Protein AF-A0A3D2B7I8-F1 (afdb_monomer)

Solvent-accessible surface area (backbone atoms only — not comparable to full-atom values): 13326 Å² total; per-residue (Å²): 114,44,81,48,70,36,55,50,79,56,34,32,38,89,91,38,89,89,50,47,59,29,61,66,54,50,46,52,54,38,51,61,65,54,66,62,64,78,46,92,79,66,83,54,85,52,75,80,64,82,41,69,47,77,41,46,46,45,52,65,52,50,51,54,48,62,67,30,84,93,48,54,81,71,75,60,88,77,48,33,33,36,27,40,40,64,40,60,57,34,28,39,39,32,32,34,33,62,90,81,41,78,77,48,72,53,77,43,83,68,13,52,55,56,26,54,54,46,34,42,52,47,40,38,72,78,66,62,40,86,61,49,86,76,52,55,69,70,57,54,51,52,30,59,55,66,29,37,49,69,63,90,54,93,44,73,71,34,55,73,63,42,44,81,40,47,68,51,44,46,52,19,33,49,55,44,42,55,52,58,47,56,77,49,61,84,72,61,100,54,41,58,35,42,38,43,86,86,38,75,47,82,62,43,82,53,82,93,62,77,75,67,47,82,35,92,53,107,56,86,39,64,84,86,83,86,133

Nearest PDB structures (foldseek):
  6cz1-assembly2_B  TM=4.811E-01  e=5.613E-05  Homo sapiens
  2ap1-assembly1_A  TM=3.965E-01  e=5.827E-02  Salmonella enterica subsp. enterica serovar Typhimurium
  7p9y-assembly1_AAA  TM=3.491E-01  e=2.581E-01  Saccharomyces cerevisiae S288C
  6da0-assembly1_A  TM=2.132E-01  e=4.837E-02  Naegleria fowleri
  8xih-assembly1_A  TM=2.397E-01  e=8.993E-02  Mucilaginibacter paludis DSM 18603

Structure (mmCIF, N/CA/C/O backbone):
data_AF-A0A3D2B7I8-F1
#
_entry.id   AF-A0A3D2B7I8-F1
#
loop_
_atom_site.group_PDB
_atom_site.id
_atom_site.type_symbol
_atom_site.label_atom_id
_atom_site.label_alt_id
_atom_site.label_comp_id
_atom_site.label_asym_id
_atom_site.label_entity_id
_atom_site.label_seq_id
_atom_site.pdbx_PDB_ins_code
_atom_site.Cartn_x
_atom_site.Cartn_y
_atom_site.Cartn_z
_atom_site.occupancy
_atom_site.B_iso_or_equiv
_atom_site.auth_seq_id
_atom_site.auth_comp_id
_atom_site.auth_asym_id
_atom_site.auth_atom_id
_atom_site.pdbx_PDB_model_num
ATOM 1 N N . MET A 1 1 ? -6.367 -19.890 16.694 1.00 72.75 1 MET A N 1
ATOM 2 C CA . MET A 1 1 ? -6.864 -18.518 16.914 1.00 72.75 1 MET A CA 1
ATOM 3 C C . MET A 1 1 ? -6.337 -17.668 15.776 1.00 72.75 1 MET A C 1
ATOM 5 O O . MET A 1 1 ? -5.162 -17.808 15.462 1.00 72.75 1 MET A O 1
ATOM 9 N N . VAL A 1 2 ? -7.187 -16.865 15.142 1.00 82.69 2 VAL A N 1
ATOM 10 C CA . VAL A 1 2 ? -6.820 -15.970 14.036 1.00 82.69 2 VAL A CA 1
ATOM 11 C C . VAL A 1 2 ? -7.181 -14.539 14.427 1.00 82.69 2 VAL A C 1
ATOM 13 O O . VAL A 1 2 ? -8.293 -14.288 14.889 1.00 82.69 2 VAL A O 1
ATOM 16 N N . GLY A 1 3 ? -6.239 -13.614 14.255 1.00 82.31 3 GLY A N 1
ATOM 17 C CA . GLY A 1 3 ? -6.515 -12.181 14.250 1.00 82.31 3 GLY A CA 1
ATOM 18 C C . GLY A 1 3 ? -6.711 -11.718 12.811 1.00 82.31 3 GLY A C 1
ATOM 19 O O . GLY A 1 3 ? -5.919 -12.085 11.946 1.00 82.31 3 GLY A O 1
ATOM 20 N N . CYS A 1 4 ? -7.757 -10.947 12.542 1.00 82.38 4 CYS A N 1
ATOM 21 C CA . CYS A 1 4 ? -7.952 -10.297 11.250 1.00 82.38 4 CYS A CA 1
ATOM 22 C C . CYS A 1 4 ? -8.380 -8.846 11.440 1.00 82.38 4 CYS A C 1
ATOM 24 O O . CYS A 1 4 ? -8.723 -8.430 12.547 1.00 82.38 4 CYS A O 1
ATOM 26 N N . THR A 1 5 ? -8.398 -8.093 10.350 1.00 81.69 5 THR A N 1
ATOM 27 C CA . THR A 1 5 ? -8.772 -6.684 10.363 1.00 81.69 5 THR A CA 1
ATOM 28 C C . THR A 1 5 ? -10.063 -6.424 9.581 1.00 81.69 5 THR A C 1
ATOM 30 O O . THR A 1 5 ? -10.529 -7.271 8.803 1.00 81.69 5 THR A O 1
ATOM 33 N N . LEU A 1 6 ? -10.683 -5.280 9.857 1.00 83.81 6 LEU A N 1
ATOM 34 C CA . LEU A 1 6 ? -11.734 -4.663 9.051 1.00 83.81 6 LEU A CA 1
ATOM 35 C C . LEU A 1 6 ? -11.379 -3.194 8.818 1.00 83.81 6 LEU A C 1
ATOM 37 O O . LEU A 1 6 ? -10.915 -2.567 9.776 1.00 83.81 6 LEU A O 1
ATOM 41 N N . PRO A 1 7 ? -11.696 -2.628 7.640 1.00 80.44 7 PRO A N 1
ATOM 42 C CA . PRO A 1 7 ? -11.550 -1.198 7.398 1.00 80.44 7 PRO A CA 1
ATOM 43 C C . PRO A 1 7 ? -12.171 -0.381 8.520 1.00 80.44 7 PRO A C 1
ATOM 45 O O . PRO A 1 7 ? -13.227 -0.752 9.046 1.00 80.44 7 PRO A O 1
ATOM 48 N N . VAL A 1 8 ? -11.518 0.716 8.902 1.00 80.00 8 VAL A N 1
ATOM 49 C CA . VAL A 1 8 ? -11.920 1.520 10.068 1.00 80.00 8 VAL A CA 1
ATOM 50 C C . VAL A 1 8 ? -13.374 1.986 9.929 1.00 80.00 8 VAL A C 1
ATOM 52 O O . VAL A 1 8 ? -14.150 1.847 10.874 1.00 80.00 8 VAL A O 1
ATOM 55 N N . GLU A 1 9 ? -13.786 2.380 8.720 1.00 81.25 9 GLU A N 1
ATOM 56 C CA . GLU A 1 9 ? -15.168 2.759 8.377 1.00 81.25 9 GLU A CA 1
ATOM 57 C C . GLU A 1 9 ? -16.188 1.610 8.484 1.00 81.25 9 GLU A C 1
ATOM 59 O O . GLU A 1 9 ? -17.390 1.836 8.619 1.00 81.25 9 GLU A O 1
ATOM 64 N N . GLN A 1 10 ? -15.737 0.356 8.411 1.00 86.25 10 GLN A N 1
ATOM 65 C CA . GLN A 1 10 ? -16.586 -0.824 8.601 1.00 86.25 10 GLN A CA 1
ATOM 66 C C . GLN A 1 10 ? -16.576 -1.319 10.046 1.00 86.25 10 GLN A C 1
ATOM 68 O O . GLN A 1 10 ? -17.517 -2.001 10.460 1.00 86.25 10 GLN A O 1
ATOM 73 N N . PHE A 1 11 ? -15.510 -1.025 10.793 1.00 88.19 11 PHE A N 1
ATOM 74 C CA . PHE A 1 11 ? -15.371 -1.397 12.194 1.00 88.19 11 PHE A CA 1
ATOM 75 C C . PHE A 1 11 ? -16.128 -0.431 13.110 1.00 88.19 11 PHE A C 1
ATOM 77 O O . PHE A 1 11 ? -16.790 -0.883 14.046 1.00 88.19 11 PHE A O 1
ATOM 84 N N . TYR A 1 12 ? -16.071 0.874 12.834 1.00 84.69 12 TYR A N 1
ATOM 85 C CA . TYR A 1 12 ? -16.769 1.905 13.599 1.00 84.69 12 TYR A CA 1
ATOM 86 C C . TYR A 1 12 ? -18.002 2.425 12.852 1.00 84.69 12 TYR A C 1
ATOM 88 O O . TYR A 1 12 ? -17.975 2.610 11.641 1.00 84.69 12 TYR A O 1
ATOM 96 N N . ASN A 1 13 ? -19.099 2.680 13.570 1.00 80.31 13 ASN A N 1
ATOM 97 C CA . ASN A 1 13 ? -20.272 3.335 12.991 1.00 80.31 13 ASN A CA 1
ATOM 98 C C . ASN A 1 13 ? -20.055 4.852 13.005 1.00 80.31 13 ASN A C 1
ATOM 100 O O . ASN A 1 13 ? -20.139 5.489 14.057 1.00 80.31 13 ASN A O 1
ATOM 104 N N . SER A 1 14 ? -19.811 5.453 11.841 1.00 66.38 14 SER A N 1
ATOM 105 C CA . SER A 1 14 ? -19.744 6.910 11.722 1.00 66.38 14 SER A CA 1
ATOM 106 C C . SER A 1 14 ? -21.083 7.541 12.140 1.00 66.38 14 SER A C 1
ATOM 108 O O . SER A 1 14 ? -22.108 7.307 11.497 1.00 66.38 14 SER A O 1
ATOM 110 N N . GLY A 1 15 ? -21.082 8.355 13.199 1.00 64.75 15 GLY A N 1
ATOM 111 C CA . GLY A 1 15 ? -22.228 9.191 13.581 1.00 64.75 15 GLY A CA 1
ATOM 112 C C . GLY A 1 15 ? -23.218 8.605 14.596 1.00 64.75 15 GLY A C 1
ATOM 113 O O . GLY A 1 15 ? -24.165 9.305 14.950 1.00 64.75 15 GLY A O 1
ATOM 114 N N . ASP A 1 16 ? -23.005 7.391 15.116 1.00 66.44 16 ASP A N 1
ATOM 115 C CA . ASP A 1 16 ? -23.792 6.853 16.239 1.00 66.44 16 ASP A CA 1
ATOM 116 C C . ASP A 1 16 ? -22.925 6.702 17.496 1.00 66.44 16 ASP A C 1
ATOM 118 O O . ASP A 1 16 ? -22.314 5.665 17.750 1.00 66.44 16 ASP A O 1
ATOM 122 N N . ALA A 1 17 ? -22.903 7.753 18.319 1.00 67.75 17 ALA A N 1
ATOM 123 C CA . ALA A 1 17 ? -22.164 7.764 19.582 1.00 67.75 17 ALA A CA 1
ATOM 124 C C . ALA A 1 17 ? -22.671 6.723 20.602 1.00 67.75 17 ALA A C 1
ATOM 126 O O . ALA A 1 17 ? -21.962 6.413 21.557 1.00 67.75 17 ALA A O 1
ATOM 127 N N . SER A 1 18 ? -23.884 6.182 20.427 1.00 71.75 18 SER A N 1
ATOM 128 C CA . SER A 1 18 ? -24.441 5.151 21.310 1.00 71.75 18 SER A CA 1
ATOM 129 C C . SER A 1 18 ? -23.989 3.737 20.934 1.00 71.75 18 SER A C 1
ATOM 131 O O . SER A 1 18 ? -23.977 2.847 21.786 1.00 71.75 18 SER A O 1
ATOM 133 N N . GLN A 1 19 ? -23.575 3.537 19.679 1.00 70.31 19 GLN A N 1
ATOM 134 C CA . GLN A 1 19 ? -23.029 2.283 19.165 1.00 70.31 19 GLN A CA 1
ATOM 135 C C . GLN A 1 19 ? -21.811 2.560 18.279 1.00 70.31 19 GLN A C 1
ATOM 137 O O . GLN A 1 19 ? -21.859 2.318 17.073 1.00 70.31 19 GLN A O 1
ATOM 142 N N . PRO A 1 20 ? -20.693 3.030 18.859 1.00 80.69 20 PRO A N 1
ATOM 143 C CA . PRO A 1 20 ? -19.529 3.436 18.079 1.00 80.69 20 PRO A CA 1
ATOM 144 C C . PRO A 1 20 ? -18.893 2.267 17.317 1.00 80.69 20 PRO A C 1
ATOM 146 O O . PRO A 1 20 ? -18.228 2.495 16.317 1.00 80.69 20 PRO A O 1
ATOM 149 N N . VAL A 1 21 ? -19.114 1.018 17.748 1.00 87.12 21 VAL A N 1
ATOM 150 C CA . VAL A 1 21 ? -18.550 -0.194 17.137 1.00 87.12 21 VAL A CA 1
ATOM 151 C C . VAL A 1 21 ? -19.622 -0.978 16.380 1.00 87.12 21 VAL A C 1
ATOM 153 O O . VAL A 1 21 ? -20.667 -1.331 16.930 1.00 87.12 21 VAL A O 1
ATOM 156 N N . ASN A 1 22 ? -19.331 -1.336 15.131 1.00 89.50 22 ASN A N 1
ATOM 157 C CA . ASN A 1 22 ? -20.215 -2.105 14.265 1.00 89.50 22 ASN A CA 1
ATOM 158 C C . ASN A 1 22 ? -20.118 -3.615 14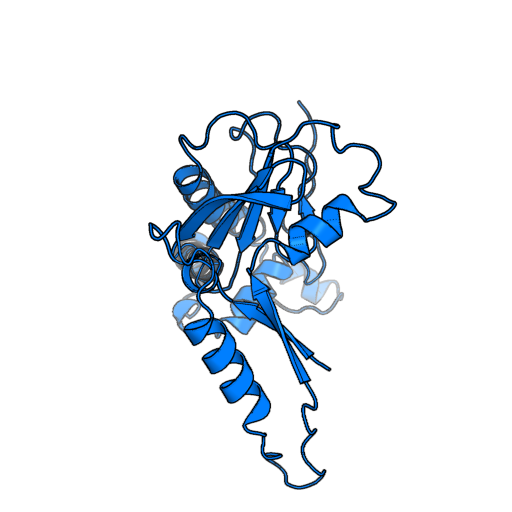.546 1.00 89.50 22 ASN A C 1
ATOM 160 O O . ASN A 1 22 ? -19.503 -4.392 13.809 1.00 89.50 22 ASN A O 1
ATOM 164 N N . LEU A 1 23 ? -20.765 -4.052 15.629 1.00 91.56 23 LEU A N 1
ATOM 165 C CA . LEU A 1 23 ? -20.770 -5.459 16.046 1.00 91.56 23 LEU A CA 1
ATOM 166 C C . LEU A 1 23 ? -21.326 -6.403 14.967 1.00 91.56 23 LEU A C 1
ATOM 168 O O . LEU A 1 23 ? -20.857 -7.534 14.848 1.00 91.56 23 LEU A O 1
ATOM 172 N N . THR A 1 24 ? -22.271 -5.937 14.148 1.00 91.88 24 THR A N 1
ATOM 173 C CA . THR A 1 24 ? -22.850 -6.717 13.046 1.00 91.88 24 THR A CA 1
ATOM 174 C C . THR A 1 24 ? -21.809 -7.035 11.974 1.00 91.88 24 THR A C 1
ATOM 176 O O . THR A 1 24 ? -21.674 -8.192 11.574 1.00 91.88 24 THR A O 1
ATOM 179 N N . ARG A 1 25 ? -21.032 -6.039 11.524 1.00 91.00 25 ARG A N 1
ATOM 180 C CA . ARG A 1 25 ? -19.950 -6.243 10.542 1.00 91.00 25 ARG A CA 1
ATOM 181 C C . ARG A 1 25 ? -18.836 -7.117 11.102 1.00 91.00 25 ARG A C 1
ATOM 183 O O . ARG A 1 25 ? -18.368 -8.023 10.413 1.00 91.00 25 ARG A O 1
ATOM 190 N N . ILE A 1 26 ? -18.467 -6.897 12.363 1.00 92.88 26 ILE A N 1
ATOM 191 C CA . ILE A 1 26 ? -17.478 -7.720 13.067 1.00 92.88 26 ILE A CA 1
ATOM 192 C C . ILE A 1 26 ? -17.930 -9.180 13.109 1.00 92.88 26 ILE A C 1
ATOM 194 O O . ILE A 1 26 ? -17.146 -10.071 12.780 1.00 92.88 26 ILE A O 1
ATOM 198 N N . GLN A 1 27 ? -19.186 -9.442 13.474 1.00 93.69 27 GLN A N 1
ATOM 199 C CA . GLN A 1 27 ? -19.702 -10.805 13.534 1.00 93.69 27 GLN A CA 1
ATOM 200 C C . GLN A 1 27 ? -19.758 -11.447 12.145 1.00 93.69 27 GLN A C 1
ATOM 202 O O . GLN A 1 27 ? -19.281 -12.565 11.985 1.00 93.69 27 GLN A O 1
ATOM 207 N N . ALA A 1 28 ? -20.212 -10.719 11.121 1.00 93.31 28 ALA A N 1
ATOM 208 C CA . ALA A 1 28 ? -20.223 -11.220 9.747 1.00 93.31 28 ALA A CA 1
ATOM 209 C C . ALA A 1 28 ? -18.818 -11.616 9.249 1.00 93.31 28 ALA A C 1
ATOM 211 O O . ALA A 1 28 ? -18.659 -12.648 8.595 1.00 93.31 28 ALA A O 1
ATOM 212 N N . LYS A 1 29 ? -17.778 -10.839 9.589 1.00 92.19 29 LYS A N 1
ATOM 213 C CA . LYS A 1 29 ? -16.380 -11.172 9.267 1.00 92.19 29 LYS A CA 1
ATOM 214 C C . LYS A 1 29 ? -15.912 -12.435 9.996 1.00 92.19 29 LYS A C 1
ATOM 216 O O . LYS A 1 29 ? -15.261 -13.282 9.383 1.00 92.19 29 LYS A O 1
ATOM 221 N N . LYS A 1 30 ? -16.258 -12.583 11.281 1.00 92.25 30 LYS A N 1
ATOM 222 C CA . LYS A 1 30 ? -15.958 -13.795 12.061 1.00 92.25 30 LYS A CA 1
ATOM 223 C C . LYS A 1 30 ? -16.623 -15.020 11.446 1.00 92.25 30 LYS A C 1
ATOM 225 O O . LYS A 1 30 ? -15.942 -16.012 11.210 1.00 92.25 30 LYS A O 1
ATOM 230 N N . ASP A 1 31 ? -17.915 -14.933 11.154 1.00 92.12 31 ASP A N 1
ATOM 231 C CA . ASP A 1 31 ? -18.697 -16.040 10.601 1.00 92.12 31 ASP A CA 1
ATOM 232 C C . ASP A 1 31 ? -18.170 -16.458 9.226 1.00 92.12 31 ASP A C 1
ATOM 234 O O . ASP A 1 31 ? -18.044 -17.649 8.950 1.00 92.12 31 ASP A O 1
ATOM 238 N N . ASN A 1 32 ? -17.778 -15.492 8.389 1.00 89.38 32 ASN A N 1
ATOM 239 C CA . ASN A 1 32 ? -17.162 -15.770 7.095 1.00 89.38 32 ASN A CA 1
ATOM 240 C C . ASN A 1 32 ? -15.865 -16.585 7.227 1.00 89.38 32 ASN A C 1
ATOM 242 O O . ASN A 1 32 ? -15.695 -17.575 6.521 1.00 89.38 32 ASN A O 1
ATOM 246 N N . LEU A 1 33 ? -14.975 -16.206 8.149 1.00 86.94 33 LEU A N 1
ATOM 247 C CA . LEU A 1 33 ? -13.710 -16.914 8.369 1.00 86.94 33 LEU A CA 1
ATOM 248 C C . LEU A 1 33 ? -13.906 -18.271 9.060 1.00 86.94 33 LEU A C 1
ATOM 250 O O . LEU A 1 33 ? -13.206 -19.231 8.752 1.00 86.94 33 LEU A O 1
ATOM 254 N N . MET A 1 34 ? -14.864 -18.374 9.980 1.00 88.69 34 MET A N 1
ATOM 255 C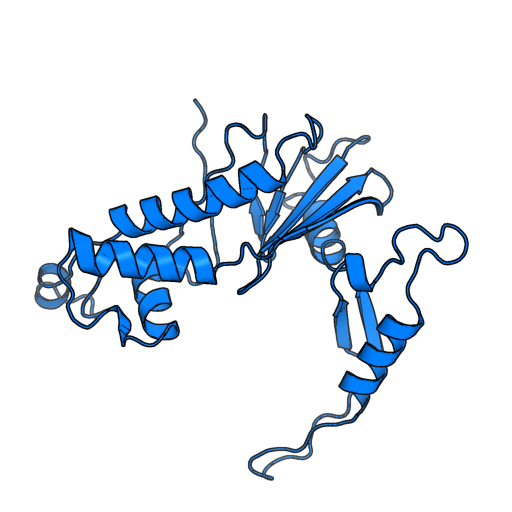 CA . MET A 1 34 ? -15.187 -19.630 10.665 1.00 88.69 34 MET A CA 1
ATOM 256 C C . MET A 1 34 ? -16.018 -20.594 9.804 1.00 88.69 34 MET A C 1
ATOM 258 O O . MET A 1 34 ? -16.165 -21.753 10.182 1.00 88.69 34 MET A O 1
ATOM 262 N N . GLY A 1 35 ? -16.519 -20.158 8.642 1.00 84.31 35 GLY A N 1
ATOM 263 C CA . GLY A 1 35 ? -17.326 -20.960 7.713 1.00 84.31 35 GLY A CA 1
ATOM 264 C C . GLY A 1 35 ? -16.615 -22.177 7.103 1.00 84.31 35 GLY A C 1
ATOM 265 O O . GLY A 1 35 ? -17.252 -22.974 6.417 1.00 84.31 35 GLY A O 1
ATOM 266 N N . GLY A 1 36 ? -15.320 -22.347 7.384 1.00 74.75 36 GLY A N 1
ATOM 267 C CA . GLY A 1 36 ? -14.505 -23.465 6.924 1.00 74.75 36 GLY A CA 1
ATOM 268 C C . GLY A 1 36 ? -13.961 -23.258 5.513 1.00 74.75 36 GLY A C 1
ATOM 269 O O . GLY A 1 36 ? -14.406 -22.401 4.754 1.00 74.75 36 GLY A O 1
ATOM 270 N N . CYS A 1 37 ? -12.958 -24.052 5.155 1.00 78.62 37 CYS A N 1
ATOM 271 C CA . CYS A 1 37 ? -12.403 -24.081 3.809 1.00 78.62 37 CYS A CA 1
ATOM 272 C C . CYS A 1 37 ? -12.302 -25.524 3.318 1.00 78.62 37 CYS A C 1
ATOM 274 O O . CYS A 1 37 ? -12.307 -26.468 4.104 1.00 78.62 37 CYS A O 1
ATOM 276 N N . THR A 1 38 ? -12.227 -25.706 2.005 1.00 78.50 38 THR A N 1
ATOM 277 C CA . THR A 1 38 ? -11.982 -27.012 1.389 1.00 78.50 38 THR A CA 1
ATOM 278 C C . THR A 1 38 ? -10.607 -27.010 0.749 1.00 78.50 38 THR A C 1
ATOM 280 O O . THR A 1 38 ? -10.245 -26.059 0.056 1.00 78.50 38 THR A O 1
ATOM 283 N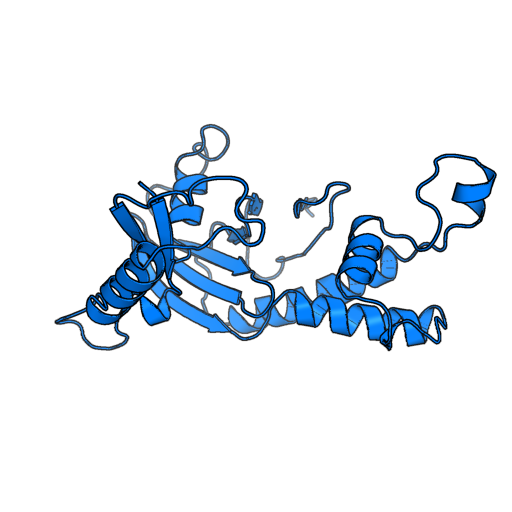 N . ASN A 1 39 ? -9.843 -28.082 0.942 1.00 78.50 39 ASN A N 1
ATOM 284 C CA . ASN A 1 39 ? -8.566 -28.231 0.262 1.00 78.50 39 ASN A CA 1
ATOM 285 C C . ASN A 1 39 ? -8.801 -28.526 -1.226 1.00 78.50 39 ASN A C 1
ATOM 287 O O . ASN A 1 39 ? -9.380 -29.558 -1.563 1.00 78.50 39 ASN A O 1
ATOM 291 N N . ALA A 1 40 ? -8.323 -27.641 -2.105 1.00 76.69 40 ALA A N 1
ATOM 292 C CA . ALA A 1 40 ? -8.507 -27.749 -3.554 1.00 76.69 40 ALA A CA 1
ATOM 293 C C . ALA A 1 40 ? -7.983 -29.071 -4.144 1.00 76.69 40 ALA A C 1
ATOM 295 O O . ALA A 1 40 ? -8.523 -29.557 -5.133 1.00 76.69 40 ALA A O 1
ATOM 296 N N . TYR A 1 41 ? -6.962 -29.669 -3.523 1.00 79.00 41 TYR A N 1
ATOM 297 C CA . TYR A 1 41 ? -6.339 -30.910 -3.991 1.00 79.00 41 TYR A CA 1
ATOM 298 C C . TYR A 1 41 ? -6.683 -32.127 -3.123 1.00 79.00 41 TYR A C 1
ATOM 300 O O . TYR A 1 41 ? -6.166 -33.213 -3.370 1.00 79.00 41 TYR A O 1
ATOM 308 N N . GLY A 1 42 ? -7.520 -31.961 -2.089 1.00 74.75 42 GLY A N 1
ATOM 309 C CA . GLY A 1 42 ? -8.005 -33.047 -1.223 1.00 74.75 42 GLY A CA 1
ATOM 310 C C . GLY A 1 42 ? -6.933 -33.814 -0.433 1.00 74.75 42 GLY A C 1
ATOM 311 O O . GLY A 1 42 ? -7.264 -34.765 0.265 1.00 74.75 42 GLY A O 1
ATOM 312 N N . ALA A 1 43 ? -5.660 -33.423 -0.533 1.00 78.12 43 ALA A N 1
ATOM 313 C CA . ALA A 1 43 ? -4.536 -34.173 0.028 1.00 78.12 43 ALA A CA 1
ATOM 314 C C . ALA A 1 43 ? -4.412 -34.050 1.557 1.00 78.12 43 ALA A C 1
ATOM 316 O O . ALA A 1 43 ? -3.780 -34.892 2.189 1.00 78.12 43 ALA A O 1
ATOM 317 N N . TYR A 1 44 ? -5.011 -33.013 2.147 1.00 78.00 44 TYR A N 1
ATOM 318 C CA . TYR A 1 44 ? -4.960 -32.743 3.583 1.00 78.00 44 TYR A CA 1
ATOM 319 C C . TYR A 1 44 ? -6.310 -32.245 4.081 1.00 78.00 44 TYR A C 1
ATOM 321 O O . TYR A 1 44 ? -6.990 -31.502 3.363 1.00 78.00 44 TYR A O 1
ATOM 329 N N . GLU A 1 45 ? -6.656 -32.609 5.318 1.00 82.62 45 GLU A N 1
ATOM 330 C CA . GLU A 1 45 ? -7.801 -32.018 6.005 1.00 82.62 45 GLU A CA 1
ATOM 331 C C . GLU A 1 45 ? -7.640 -30.492 6.081 1.00 82.62 45 GLU A C 1
ATOM 333 O O . GLU A 1 45 ? -6.540 -29.995 6.352 1.00 82.62 45 GLU A O 1
ATOM 338 N N . PRO A 1 46 ? -8.709 -29.731 5.801 1.00 81.38 46 PRO A N 1
ATOM 339 C CA . PRO A 1 46 ? -8.644 -28.284 5.862 1.00 81.38 46 PRO A CA 1
ATOM 340 C C . PRO A 1 46 ? -8.428 -27.808 7.305 1.00 81.38 46 PRO A C 1
ATOM 342 O O . PRO A 1 46 ? -8.986 -28.387 8.241 1.00 81.38 46 PRO A O 1
ATOM 345 N N . PRO A 1 47 ? -7.642 -26.738 7.511 1.00 81.69 47 PRO A N 1
ATOM 346 C CA . PRO A 1 47 ? -7.451 -26.173 8.837 1.00 81.69 47 PRO A CA 1
ATOM 347 C C . PRO A 1 47 ? -8.782 -25.675 9.411 1.00 81.69 47 PRO A C 1
ATOM 349 O O . PRO A 1 47 ? -9.560 -25.002 8.735 1.00 81.69 47 PRO A O 1
ATOM 352 N N . VAL A 1 48 ? -9.014 -25.964 10.692 1.00 84.00 48 VAL A N 1
ATOM 353 C CA . VAL A 1 48 ? -10.196 -25.496 11.422 1.00 84.00 48 VAL A CA 1
ATOM 354 C C . VAL A 1 48 ? -9.840 -24.243 12.218 1.00 84.00 48 VAL A C 1
ATOM 356 O O . VAL A 1 48 ? -8.999 -24.268 13.122 1.00 84.00 48 VAL A O 1
ATOM 359 N N . ILE A 1 49 ? -10.490 -23.125 11.897 1.00 85.44 49 ILE A N 1
ATOM 360 C CA . ILE A 1 49 ? -10.329 -21.871 12.635 1.00 85.44 49 ILE A CA 1
ATOM 361 C C . ILE A 1 49 ? -11.180 -21.936 13.908 1.00 85.44 49 ILE A C 1
ATOM 363 O O . ILE A 1 49 ? -12.395 -21.796 13.871 1.00 85.44 49 ILE A O 1
ATOM 367 N N . MET A 1 50 ? -10.518 -22.133 15.051 1.00 87.31 50 MET A N 1
ATOM 368 C CA . MET A 1 50 ? -11.179 -22.278 16.360 1.00 87.31 50 MET A CA 1
ATOM 369 C C . MET A 1 50 ? -11.765 -20.976 16.924 1.00 87.31 50 MET A C 1
ATOM 371 O O . MET A 1 50 ? -12.691 -21.009 17.727 1.00 87.31 50 MET A O 1
ATOM 375 N N . SER A 1 51 ? -11.171 -19.832 16.583 1.00 88.94 51 SER A N 1
ATOM 376 C CA . SER A 1 51 ? -11.599 -18.520 17.073 1.00 88.94 51 SER A CA 1
ATOM 377 C C . SER A 1 51 ? -11.042 -17.400 16.203 1.00 88.94 51 SER A C 1
ATOM 379 O O . SER A 1 51 ? -9.917 -17.509 15.699 1.00 88.94 51 SER A O 1
ATOM 381 N N . VAL A 1 52 ? -11.827 -16.328 16.067 1.00 88.50 52 VAL A N 1
ATOM 382 C CA . VAL A 1 52 ? -11.486 -15.125 15.300 1.00 88.50 52 VAL A CA 1
ATOM 383 C C . VAL A 1 52 ? -11.650 -13.883 16.172 1.00 88.50 52 VAL A C 1
ATOM 385 O O . VAL A 1 52 ? -12.730 -13.636 16.719 1.00 88.50 52 VAL A O 1
ATOM 388 N N . THR A 1 53 ? -10.595 -13.076 16.248 1.00 90.31 53 THR A N 1
ATOM 389 C CA . THR A 1 53 ? -10.636 -11.713 16.789 1.00 90.31 53 THR A CA 1
ATOM 390 C C . THR A 1 53 ? -10.500 -10.732 15.634 1.00 90.31 53 THR A C 1
ATOM 392 O O . THR A 1 53 ? -9.619 -10.890 14.792 1.00 90.31 53 THR A O 1
ATOM 395 N N . VAL A 1 54 ? -11.384 -9.737 15.586 1.00 87.56 54 VAL A N 1
ATOM 396 C CA . VAL A 1 54 ? -11.374 -8.699 14.553 1.00 87.56 54 VAL A CA 1
ATOM 397 C C . VAL A 1 54 ? -10.890 -7.408 15.191 1.00 87.56 54 VAL A C 1
ATOM 399 O O . VAL A 1 54 ? -11.426 -7.010 16.225 1.00 87.56 54 VAL A O 1
ATOM 402 N N . TYR A 1 55 ? -9.905 -6.777 14.572 1.00 84.38 55 TYR A N 1
ATOM 403 C CA . TYR A 1 55 ? -9.379 -5.466 14.936 1.00 84.38 55 TYR A CA 1
ATOM 404 C C . TYR A 1 55 ? -9.779 -4.454 13.854 1.00 84.38 55 TYR A C 1
ATOM 406 O O . TYR A 1 55 ? -9.975 -4.858 12.705 1.00 84.38 55 TYR A O 1
ATOM 414 N N . PRO A 1 56 ? -9.917 -3.160 14.164 1.00 81.31 56 PRO A N 1
ATOM 415 C CA . PRO A 1 56 ? -9.949 -2.167 13.103 1.00 81.31 56 PRO A CA 1
ATOM 416 C C . PRO A 1 56 ? -8.585 -2.150 12.407 1.00 81.31 56 PRO A C 1
ATOM 418 O O . PRO A 1 56 ? -7.551 -2.402 13.033 1.00 81.31 56 PRO A O 1
ATOM 421 N N . GLU A 1 57 ? -8.580 -1.865 11.112 1.00 74.12 57 GLU A N 1
ATOM 422 C CA . GLU A 1 57 ? -7.365 -1.508 10.377 1.00 74.12 57 GLU A CA 1
ATOM 423 C C . GLU A 1 57 ? -6.704 -0.283 11.032 1.00 74.12 57 GLU A C 1
ATOM 425 O O . GLU A 1 57 ? -7.275 0.353 11.920 1.00 74.12 57 GLU A O 1
ATOM 430 N N . ALA A 1 58 ? -5.451 -0.006 10.680 1.00 70.12 58 ALA A N 1
ATOM 431 C CA . ALA A 1 58 ? -4.589 0.992 11.322 1.00 70.12 58 ALA A CA 1
ATOM 432 C C . ALA A 1 58 ? -4.158 0.733 12.790 1.00 70.12 58 ALA A C 1
ATOM 434 O O . ALA A 1 58 ? -2.972 0.900 13.087 1.00 70.12 58 ALA A O 1
ATOM 435 N N . LEU A 1 59 ? -5.031 0.286 13.709 1.00 74.56 59 LEU A N 1
ATOM 436 C CA . LEU A 1 59 ? -4.649 0.098 15.128 1.00 74.56 59 LEU A CA 1
ATOM 437 C C . LEU A 1 59 ? -3.498 -0.909 15.326 1.00 74.56 59 LEU A C 1
ATOM 439 O O . LEU A 1 59 ? -2.547 -0.574 16.034 1.00 74.56 59 LEU A O 1
ATOM 443 N N . PRO A 1 60 ? -3.507 -2.121 14.726 1.00 72.88 60 PRO A N 1
ATOM 444 C CA . PRO A 1 60 ? -2.395 -3.059 14.885 1.00 72.88 60 PRO A CA 1
ATOM 445 C C . PRO A 1 60 ? -1.059 -2.492 14.393 1.00 72.88 60 PRO A C 1
ATOM 447 O O . PRO A 1 60 ? -0.025 -2.747 15.008 1.00 72.88 60 PRO A O 1
ATOM 450 N N . ALA A 1 61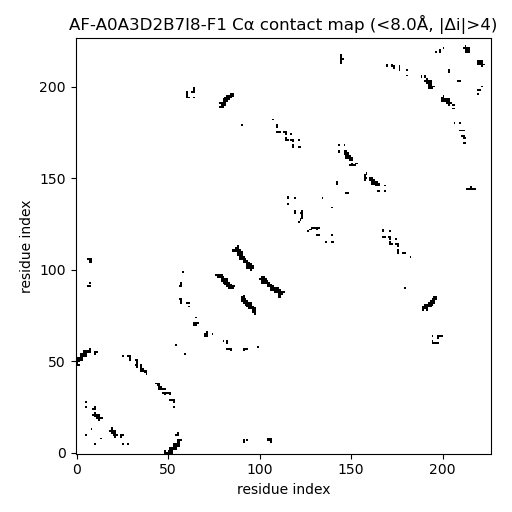 ? -1.083 -1.707 13.312 1.00 69.06 61 ALA A N 1
ATOM 451 C CA . ALA A 1 61 ? 0.102 -1.063 12.755 1.00 69.06 61 ALA A CA 1
ATOM 452 C C . ALA A 1 61 ? 0.632 0.034 13.693 1.00 69.06 61 ALA A C 1
ATOM 454 O O . ALA A 1 61 ? 1.831 0.081 13.967 1.00 69.06 61 ALA A O 1
ATOM 455 N N . TYR A 1 62 ? -0.262 0.847 14.261 1.00 72.75 62 TYR A N 1
ATOM 456 C CA . TYR A 1 62 ? 0.082 1.819 15.296 1.00 72.75 62 TYR A CA 1
ATOM 457 C C . TYR A 1 62 ? 0.713 1.154 16.526 1.00 72.75 62 TYR A C 1
ATOM 459 O O . TYR A 1 62 ? 1.819 1.531 16.904 1.00 72.75 62 TYR A O 1
ATOM 467 N N . TYR A 1 63 ? 0.090 0.117 17.101 1.00 71.31 63 TYR A N 1
ATOM 468 C CA . TYR A 1 63 ? 0.651 -0.589 18.261 1.00 71.31 63 TYR A CA 1
ATOM 469 C C . TYR A 1 63 ? 2.005 -1.219 17.954 1.00 71.31 63 TYR A C 1
ATOM 471 O O . TYR A 1 63 ? 2.924 -1.131 18.767 1.00 71.31 63 TYR A O 1
ATOM 479 N N . TYR A 1 64 ? 2.148 -1.847 16.786 1.00 67.62 64 TYR A N 1
ATOM 480 C CA . TYR A 1 64 ? 3.421 -2.409 16.349 1.00 67.62 64 TYR A CA 1
ATOM 481 C C . TYR A 1 64 ? 4.529 -1.347 16.341 1.00 67.62 64 TYR A C 1
ATOM 483 O O . TYR A 1 64 ? 5.635 -1.595 16.818 1.00 67.62 64 TYR A O 1
ATOM 491 N N . CYS A 1 65 ? 4.227 -0.143 15.862 1.00 63.16 65 CYS A N 1
ATOM 492 C CA . CYS A 1 65 ? 5.167 0.970 15.831 1.00 63.16 65 CYS A CA 1
ATOM 493 C C . CYS A 1 65 ? 5.420 1.604 17.206 1.00 63.16 65 CYS A C 1
ATOM 495 O O . CYS A 1 65 ? 6.575 1.854 17.544 1.00 63.16 65 CYS A O 1
ATOM 497 N N . ALA A 1 66 ? 4.377 1.814 18.009 1.00 64.75 66 ALA A N 1
ATOM 498 C CA . ALA A 1 66 ? 4.471 2.421 19.335 1.00 64.75 66 ALA A CA 1
ATOM 499 C C . ALA A 1 66 ? 5.238 1.542 20.340 1.00 64.75 66 ALA A C 1
ATOM 501 O O . ALA A 1 66 ? 5.897 2.058 21.236 1.00 64.75 66 ALA A O 1
ATOM 502 N N . THR A 1 67 ? 5.180 0.214 20.190 1.00 63.25 67 THR A N 1
ATOM 503 C CA . THR A 1 67 ? 5.748 -0.744 21.160 1.00 63.25 67 THR A CA 1
ATOM 504 C C . THR A 1 67 ? 7.091 -1.364 20.756 1.00 63.25 67 THR A C 1
ATOM 506 O O . THR A 1 67 ? 7.713 -2.042 21.576 1.00 63.25 67 THR A O 1
ATOM 509 N N . ARG A 1 68 ? 7.576 -1.165 19.521 1.00 59.84 68 ARG A N 1
ATOM 510 C CA . ARG A 1 68 ? 8.858 -1.740 19.063 1.00 59.84 68 ARG A CA 1
ATOM 511 C C . ARG A 1 68 ? 10.033 -1.130 19.815 1.00 59.84 68 ARG A C 1
ATOM 513 O O . ARG A 1 68 ? 10.190 0.076 19.779 1.00 59.84 68 ARG A O 1
ATOM 520 N N . GLU A 1 69 ? 10.937 -1.935 20.374 1.00 54.72 69 GLU A N 1
ATOM 521 C CA . GLU A 1 69 ? 12.114 -1.446 21.125 1.00 54.72 69 GLU A CA 1
ATOM 522 C C . GLU A 1 69 ? 13.010 -0.460 20.337 1.00 54.72 69 GLU A C 1
ATOM 524 O O . GLU A 1 69 ? 13.565 0.461 20.930 1.00 54.72 69 GLU A O 1
ATOM 529 N N . GLU A 1 70 ? 13.092 -0.584 19.005 1.00 51.16 70 GLU A N 1
ATOM 530 C CA . GLU A 1 70 ? 13.799 0.362 18.113 1.00 51.16 70 GLU A CA 1
ATOM 531 C C . GLU A 1 70 ? 12.993 1.643 17.782 1.00 51.16 70 GLU A C 1
ATOM 533 O O . GLU A 1 70 ? 13.570 2.639 17.345 1.00 51.16 70 GLU A O 1
ATOM 538 N N . GLY A 1 71 ? 11.667 1.627 17.971 1.00 46.28 71 GLY A N 1
ATOM 539 C CA . GLY A 1 71 ? 10.738 2.753 17.759 1.00 46.28 71 GLY A CA 1
ATOM 540 C C . GLY A 1 71 ? 10.244 3.421 19.054 1.00 46.28 71 GLY A C 1
ATOM 541 O O . GLY A 1 71 ? 9.759 4.549 19.026 1.00 46.28 71 GLY A O 1
ATOM 542 N N . ASN A 1 72 ? 10.439 2.766 20.200 1.00 45.47 72 ASN A N 1
ATOM 543 C CA . ASN A 1 72 ? 9.939 3.154 21.523 1.00 45.47 72 ASN A CA 1
ATOM 544 C C . ASN A 1 72 ? 10.681 4.363 22.130 1.00 45.47 72 ASN A C 1
ATOM 546 O O . ASN A 1 72 ? 10.399 4.776 23.248 1.00 45.47 72 ASN A O 1
ATOM 550 N N . GLN A 1 73 ? 11.666 4.934 21.430 1.00 49.25 73 GLN A N 1
ATOM 551 C CA . GLN A 1 73 ? 12.494 6.019 21.967 1.00 49.25 73 GLN A CA 1
ATOM 552 C C . GLN A 1 73 ? 12.032 7.431 21.577 1.00 49.25 73 GLN A C 1
ATOM 554 O O . GLN A 1 73 ? 12.714 8.395 21.921 1.00 49.25 73 GLN A O 1
ATOM 559 N N . SER A 1 74 ? 10.914 7.607 20.860 1.00 57.25 74 SER A N 1
ATOM 560 C CA . SER A 1 74 ? 10.556 8.944 20.343 1.00 57.25 74 SER A CA 1
ATOM 561 C C . SER A 1 74 ? 9.063 9.274 20.300 1.00 57.25 74 SER A C 1
ATOM 563 O O . SER A 1 74 ? 8.707 10.297 19.721 1.00 57.25 74 SER A O 1
ATOM 565 N N . TYR A 1 75 ? 8.183 8.463 20.896 1.00 58.38 75 TYR A N 1
ATOM 566 C CA . TYR A 1 75 ? 6.780 8.861 21.048 1.00 58.38 75 TYR A CA 1
ATOM 567 C C . TYR A 1 75 ? 6.653 9.905 22.167 1.00 58.38 75 TYR A C 1
ATOM 569 O O . TYR A 1 75 ? 6.992 9.597 23.311 1.00 58.38 75 TYR A O 1
ATOM 577 N N . PRO A 1 76 ? 6.192 11.136 21.877 1.00 65.31 76 PRO A N 1
ATOM 578 C CA . PRO A 1 76 ? 5.908 12.111 22.923 1.00 65.31 76 PRO A CA 1
ATOM 579 C C . PRO A 1 76 ? 4.782 11.607 23.837 1.00 65.31 76 PRO A C 1
ATOM 581 O O . PRO A 1 76 ? 3.896 10.882 23.377 1.00 65.31 76 PRO A O 1
ATOM 584 N N . GLU A 1 77 ? 4.774 12.035 25.105 1.00 70.12 77 GLU A N 1
ATOM 585 C CA . GLU A 1 77 ? 3.680 11.716 26.042 1.00 70.12 77 GLU A CA 1
ATOM 586 C C . GLU A 1 77 ? 2.310 12.117 25.466 1.00 70.12 77 GLU A C 1
ATOM 588 O O . GLU A 1 77 ? 1.354 11.344 25.516 1.00 70.12 77 GLU A O 1
ATOM 593 N N . GLU A 1 78 ? 2.238 13.286 24.828 1.00 74.69 78 GLU A N 1
ATOM 594 C CA . GLU A 1 78 ? 1.066 13.751 24.089 1.00 74.69 78 GLU A CA 1
ATOM 595 C C . GLU A 1 78 ? 1.340 13.758 22.587 1.00 74.69 78 GLU A C 1
ATOM 597 O O . GLU A 1 78 ? 2.201 14.493 22.100 1.00 74.69 78 GLU A O 1
ATOM 602 N N . HIS A 1 79 ? 0.595 12.954 21.832 1.00 71.50 79 HIS A N 1
ATOM 603 C CA . HIS A 1 79 ? 0.751 12.879 20.388 1.00 71.50 79 HIS A CA 1
ATOM 604 C C . HIS A 1 79 ? -0.560 12.553 19.674 1.00 71.50 79 HIS A C 1
ATOM 606 O O . HIS A 1 79 ? -1.547 12.104 20.261 1.00 71.50 79 HIS A O 1
ATOM 612 N N . LYS A 1 80 ? -0.529 12.788 18.363 1.00 74.62 80 LYS A N 1
ATOM 613 C CA . LYS A 1 80 ? -1.474 12.254 17.392 1.00 74.62 80 LYS A CA 1
ATOM 614 C C . LYS A 1 80 ? -0.672 11.628 16.255 1.00 74.62 80 LYS A C 1
ATOM 616 O O . LYS A 1 80 ? 0.287 12.225 15.763 1.00 74.62 80 LYS A O 1
ATOM 621 N N . THR A 1 81 ? -1.067 10.430 15.862 1.00 74.31 81 THR A N 1
ATOM 622 C CA . THR A 1 81 ? -0.407 9.635 14.831 1.00 74.31 81 THR A CA 1
ATOM 623 C C . THR A 1 81 ? -1.368 9.425 13.685 1.00 74.31 81 THR A C 1
ATOM 625 O O . THR A 1 81 ? -2.469 8.923 13.900 1.00 74.31 81 THR A O 1
ATOM 628 N N . LEU A 1 82 ? -0.947 9.775 12.472 1.00 75.62 82 LEU A N 1
ATOM 629 C CA . LEU A 1 82 ? -1.645 9.346 11.270 1.00 75.62 82 LEU A CA 1
ATOM 630 C C . LEU A 1 82 ? -1.123 7.969 10.886 1.00 75.62 82 LEU A C 1
ATOM 632 O O . LEU A 1 82 ? 0.065 7.771 10.660 1.00 75.62 82 LEU A O 1
ATOM 636 N N . VAL A 1 83 ? -2.020 7.016 10.759 1.00 74.50 83 VAL A N 1
ATOM 637 C CA . VAL A 1 83 ? -1.724 5.725 10.160 1.00 74.50 83 VAL A CA 1
ATOM 638 C C . VAL A 1 83 ? -2.268 5.733 8.746 1.00 74.50 83 VAL A C 1
ATOM 640 O O . VAL A 1 83 ? -3.387 6.198 8.533 1.00 74.50 83 VAL A O 1
ATOM 643 N N . VAL A 1 84 ? -1.470 5.234 7.803 1.00 75.75 84 VAL A N 1
ATOM 644 C CA . VAL A 1 84 ? -1.830 5.135 6.387 1.00 75.75 84 VAL A CA 1
ATOM 645 C C . VAL A 1 84 ? -1.641 3.685 5.958 1.00 75.75 84 VAL A C 1
ATOM 647 O O . VAL A 1 84 ? -0.542 3.265 5.596 1.00 75.75 84 VAL A O 1
ATOM 650 N N . ASP A 1 85 ? -2.708 2.898 6.022 1.00 74.25 85 ASP A N 1
ATOM 651 C CA . ASP A 1 85 ? -2.692 1.528 5.523 1.00 74.25 85 ASP A CA 1
ATOM 652 C C . ASP A 1 85 ? -2.909 1.538 4.007 1.00 74.25 85 ASP A C 1
ATOM 654 O O . ASP A 1 85 ? -4.015 1.738 3.508 1.00 74.25 85 ASP A O 1
ATOM 658 N N . LEU A 1 86 ? -1.810 1.405 3.264 1.00 73.38 86 LEU A N 1
ATOM 659 C CA . LEU A 1 86 ? -1.816 1.424 1.808 1.00 73.38 86 LEU A CA 1
ATOM 660 C C . LEU A 1 86 ? -1.970 0.002 1.261 1.00 73.38 86 LEU A C 1
ATOM 662 O O . LEU A 1 86 ? -1.022 -0.788 1.248 1.00 73.38 86 LEU A O 1
ATOM 666 N N . GLY A 1 87 ? -3.166 -0.298 0.770 1.00 71.81 87 GLY A N 1
ATOM 667 C CA . GLY A 1 87 ? -3.501 -1.540 0.094 1.00 71.81 87 GLY A CA 1
ATOM 668 C C . GLY A 1 87 ? -3.319 -1.483 -1.425 1.00 71.81 87 GLY A C 1
ATOM 669 O O . GLY A 1 87 ? -2.882 -0.498 -2.025 1.00 71.81 87 GLY A O 1
ATOM 670 N N . GLU A 1 88 ? -3.699 -2.581 -2.082 1.00 78.62 88 GLU A N 1
ATOM 671 C CA . GLU A 1 88 ? -3.682 -2.658 -3.547 1.00 78.62 88 GLU A CA 1
ATOM 672 C C . GLU A 1 88 ? -4.632 -1.631 -4.176 1.00 78.62 88 GLU A C 1
ATOM 674 O O . GLU A 1 88 ? -4.278 -0.958 -5.145 1.00 78.62 88 GLU A O 1
ATOM 679 N N . PHE A 1 89 ? -5.830 -1.499 -3.605 1.00 82.19 89 PHE A N 1
ATOM 680 C CA . PHE A 1 89 ? -6.919 -0.694 -4.161 1.00 82.19 89 PHE A CA 1
ATOM 681 C C . PHE A 1 89 ? -7.284 0.517 -3.308 1.00 82.19 89 PHE A C 1
ATOM 683 O O . PHE A 1 89 ? -7.738 1.515 -3.859 1.00 82.19 89 PHE A O 1
ATOM 690 N N . THR A 1 90 ? -7.050 0.453 -1.999 1.00 80.50 90 THR A N 1
ATOM 691 C CA . THR A 1 90 ? -7.429 1.500 -1.049 1.00 80.50 90 THR A CA 1
ATOM 692 C C . THR A 1 90 ? -6.226 2.038 -0.292 1.00 80.50 90 THR A C 1
ATOM 694 O O . THR A 1 90 ? -5.199 1.369 -0.175 1.00 80.50 90 THR A O 1
ATOM 697 N N . ALA A 1 91 ? -6.375 3.254 0.215 1.00 78.25 91 ALA A N 1
ATOM 698 C CA . ALA A 1 91 ? -5.559 3.822 1.270 1.00 78.25 91 ALA A CA 1
ATOM 699 C C . ALA A 1 91 ? -6.491 4.161 2.438 1.00 78.25 91 ALA A C 1
ATOM 701 O O . ALA A 1 91 ? -7.411 4.973 2.295 1.00 78.25 91 ALA A O 1
ATOM 702 N N . ASP A 1 92 ? -6.276 3.503 3.570 1.00 76.69 92 ASP A N 1
ATOM 703 C CA . ASP A 1 92 ? -7.073 3.657 4.778 1.00 76.69 92 ASP A CA 1
ATOM 704 C C . ASP A 1 92 ? -6.310 4.523 5.785 1.00 76.69 92 ASP A C 1
ATOM 706 O O . ASP A 1 92 ? -5.173 4.238 6.165 1.00 76.69 92 ASP A O 1
ATOM 710 N N . TYR A 1 93 ? -6.940 5.608 6.217 1.00 78.94 93 TYR A N 1
ATOM 711 C CA . TYR A 1 93 ? -6.358 6.619 7.086 1.00 78.94 93 TYR A CA 1
ATOM 712 C C . TYR A 1 93 ? -7.018 6.574 8.453 1.00 78.94 93 TYR A C 1
ATOM 714 O O . TYR A 1 93 ? -8.244 6.541 8.558 1.00 78.94 93 TYR A O 1
ATOM 722 N N . ALA A 1 94 ? -6.215 6.669 9.507 1.00 78.00 94 ALA A N 1
ATOM 723 C CA . ALA A 1 94 ? -6.712 6.872 10.863 1.00 78.00 94 ALA A CA 1
ATOM 724 C C . ALA A 1 94 ? -5.799 7.819 11.637 1.00 78.00 94 ALA A C 1
ATOM 726 O O . ALA A 1 94 ? -4.581 7.682 11.587 1.00 78.00 94 ALA A O 1
ATOM 727 N N . ILE A 1 95 ? -6.379 8.755 12.382 1.00 79.19 95 ILE A N 1
ATOM 728 C CA . ILE A 1 95 ? -5.662 9.573 13.358 1.00 79.19 95 ILE A CA 1
ATOM 729 C C . ILE A 1 95 ? -5.915 8.981 14.737 1.00 79.19 95 ILE A C 1
ATOM 731 O O . ILE A 1 95 ? -7.058 8.929 15.183 1.00 79.19 95 ILE A O 1
ATOM 735 N N . ILE A 1 96 ? -4.851 8.564 15.414 1.00 77.81 96 ILE A N 1
ATOM 736 C CA . ILE A 1 96 ? -4.896 7.978 16.755 1.00 77.81 96 ILE A CA 1
ATOM 737 C C . ILE A 1 96 ? -4.208 8.939 17.722 1.00 77.81 96 ILE A C 1
ATOM 739 O O . ILE A 1 96 ? -3.078 9.351 17.465 1.00 77.81 96 ILE A O 1
ATOM 743 N N . SER A 1 97 ? -4.871 9.335 18.806 1.00 78.06 97 SER A N 1
ATOM 744 C CA . SER A 1 97 ? -4.255 10.128 19.876 1.00 78.06 97 SER A CA 1
ATOM 745 C C . SER A 1 97 ? -3.671 9.256 20.986 1.00 78.06 97 SER A C 1
ATOM 747 O O . SER A 1 97 ? -3.937 8.055 21.060 1.00 78.06 97 SER A O 1
ATOM 749 N N . THR A 1 98 ? -2.908 9.883 21.888 1.00 74.50 98 THR A N 1
ATOM 750 C CA . THR A 1 98 ? -2.468 9.274 23.151 1.00 74.50 98 THR A CA 1
ATOM 751 C C . THR A 1 98 ? -3.614 8.512 23.826 1.00 74.50 98 THR A C 1
ATOM 753 O O . THR A 1 98 ? -4.716 9.042 23.961 1.00 74.50 98 THR A O 1
ATOM 756 N N . GLY A 1 99 ? -3.345 7.282 24.277 1.00 72.50 99 GLY A N 1
ATOM 757 C CA . GLY A 1 99 ? -4.351 6.422 24.913 1.00 72.50 99 GLY A CA 1
ATOM 758 C C . GLY A 1 99 ? -5.151 5.545 23.945 1.00 72.50 99 GLY A C 1
ATOM 759 O O . GLY A 1 99 ? -6.151 4.966 24.356 1.00 72.50 99 GLY A O 1
ATOM 760 N N . ASP A 1 100 ? -4.697 5.418 22.694 1.00 74.94 100 ASP A N 1
ATOM 761 C CA . ASP A 1 100 ? -5.243 4.507 21.677 1.00 74.94 100 ASP A CA 1
ATOM 762 C C . ASP A 1 100 ? -6.647 4.905 21.177 1.00 74.94 100 ASP A C 1
ATOM 764 O O . ASP A 1 100 ? -7.431 4.076 20.708 1.00 74.94 100 ASP A O 1
ATOM 768 N N . GLU A 1 101 ? -6.967 6.200 21.260 1.00 79.81 101 GLU A N 1
ATOM 769 C CA . GLU A 1 101 ? -8.251 6.758 20.832 1.00 79.81 101 GLU A CA 1
ATOM 770 C C . GLU A 1 101 ? -8.214 7.169 19.356 1.00 79.81 101 GLU A C 1
ATOM 772 O O . GLU A 1 101 ? -7.353 7.939 18.932 1.00 79.81 101 GLU A O 1
ATOM 777 N N . ILE A 1 102 ? -9.177 6.693 18.562 1.00 79.44 102 ILE A N 1
ATOM 778 C CA . ILE A 1 102 ? -9.330 7.107 17.162 1.00 79.44 102 ILE A CA 1
ATOM 779 C C . ILE A 1 102 ? -10.070 8.443 17.113 1.00 79.44 102 ILE A C 1
ATOM 781 O O . ILE A 1 102 ? -11.227 8.546 17.517 1.00 79.44 102 ILE A O 1
ATOM 785 N N . VAL A 1 103 ? -9.389 9.458 16.591 1.00 80.75 103 VAL A N 1
ATOM 786 C CA . VAL A 1 103 ? -9.858 10.845 16.488 1.00 80.75 103 VAL A CA 1
ATOM 787 C C . VAL A 1 103 ? -10.562 11.106 15.159 1.00 80.75 103 VAL A C 1
ATOM 789 O O . VAL A 1 103 ? -11.548 11.837 15.118 1.00 80.75 103 VAL A O 1
ATOM 792 N N . ASP A 1 104 ? -10.036 10.541 14.076 1.00 79.38 104 ASP A N 1
ATOM 793 C CA . ASP A 1 104 ? -10.550 10.702 12.715 1.00 79.38 104 ASP A CA 1
ATOM 794 C C . ASP A 1 104 ? -10.155 9.490 11.868 1.00 79.38 104 ASP A C 1
ATOM 796 O O . ASP A 1 104 ? -9.157 8.829 12.165 1.00 79.38 104 ASP A O 1
ATOM 800 N N . PHE A 1 105 ? -10.914 9.196 10.816 1.00 81.88 105 PHE A N 1
ATOM 801 C CA . PHE A 1 105 ? -10.588 8.146 9.856 1.00 81.88 105 PHE A CA 1
ATOM 802 C C . PHE A 1 105 ? -11.227 8.418 8.494 1.00 81.88 105 PHE A C 1
ATOM 804 O O . PHE A 1 105 ? -12.262 9.074 8.406 1.00 81.88 105 PHE A O 1
ATOM 811 N N . SER A 1 106 ? -10.609 7.914 7.431 1.00 80.44 106 SER A N 1
ATOM 812 C CA . SER A 1 106 ? -11.184 7.940 6.084 1.00 80.44 106 SER A CA 1
ATOM 813 C C . SER A 1 106 ? -10.580 6.854 5.204 1.00 80.44 106 SER A C 1
ATOM 815 O O . SER A 1 106 ? -9.420 6.493 5.382 1.00 80.44 106 SER A O 1
ATOM 817 N N . THR A 1 107 ? -11.335 6.373 4.225 1.00 82.94 107 THR A N 1
ATOM 818 C CA . THR A 1 107 ? -10.851 5.443 3.199 1.00 82.94 107 THR A CA 1
ATOM 819 C C . THR A 1 107 ? -10.910 6.102 1.823 1.00 82.94 107 THR A C 1
ATOM 821 O O . THR A 1 107 ? -11.920 6.693 1.446 1.00 82.94 107 THR A O 1
ATOM 824 N N . HIS A 1 108 ? -9.829 5.990 1.051 1.00 85.25 108 HIS A N 1
ATOM 825 C CA . HIS A 1 108 ? -9.727 6.532 -0.306 1.00 85.25 108 HIS A CA 1
ATOM 826 C C . HIS A 1 108 ? -9.363 5.420 -1.295 1.00 85.25 108 HIS A C 1
ATOM 828 O O . HIS A 1 108 ? -8.617 4.503 -0.960 1.00 85.25 108 HIS A O 1
ATOM 834 N N . GLU A 1 109 ? -9.836 5.502 -2.540 1.00 90.00 109 GLU A N 1
ATOM 835 C CA . GLU A 1 109 ? -9.525 4.531 -3.608 1.00 90.00 109 GLU A CA 1
ATOM 836 C C . GLU A 1 109 ? -8.141 4.786 -4.250 1.00 90.00 109 GLU A C 1
ATOM 838 O O . GLU A 1 109 ? -7.947 4.637 -5.456 1.00 90.00 109 GLU A O 1
ATOM 843 N N . HIS A 1 110 ? -7.157 5.196 -3.444 1.00 85.38 110 HIS A N 1
ATOM 844 C CA . HIS A 1 110 ? -5.803 5.549 -3.880 1.00 85.38 110 HIS A CA 1
ATOM 845 C C . HIS A 1 110 ? -4.770 4.470 -3.517 1.00 85.38 110 HIS A C 1
ATOM 847 O O . HIS A 1 110 ? -3.814 4.715 -2.788 1.00 85.38 110 HIS A O 1
ATOM 853 N N . GLY A 1 111 ? -4.965 3.251 -4.023 1.00 78.38 111 GLY A N 1
ATOM 854 C CA . GLY A 1 111 ? -4.049 2.127 -3.787 1.00 78.38 111 GLY A CA 1
ATOM 855 C C . GLY A 1 111 ? -2.865 2.016 -4.762 1.00 78.38 111 GLY A C 1
ATOM 856 O O . GLY A 1 111 ? -2.756 2.742 -5.755 1.00 78.38 111 GLY A O 1
ATOM 857 N N . ILE A 1 112 ? -2.005 1.017 -4.526 1.00 80.00 112 ILE A N 1
ATOM 858 C CA . ILE A 1 112 ? -0.828 0.683 -5.359 1.00 80.00 112 ILE A CA 1
ATOM 859 C C . ILE A 1 112 ? -1.174 0.479 -6.844 1.00 80.00 112 ILE A C 1
ATOM 861 O O . ILE A 1 112 ? -0.360 0.791 -7.718 1.00 80.00 112 ILE A O 1
ATOM 865 N N . HIS A 1 113 ? -2.379 0.002 -7.162 1.00 83.50 113 HIS A N 1
ATOM 866 C CA . HIS A 1 113 ? -2.822 -0.187 -8.545 1.00 83.50 113 HIS A CA 1
ATOM 867 C C . HIS A 1 113 ? -2.740 1.100 -9.392 1.00 83.50 113 HIS A C 1
ATOM 869 O O . HIS A 1 113 ? -2.480 1.017 -10.597 1.00 83.50 113 HIS A O 1
ATOM 875 N N . LEU A 1 114 ? -2.896 2.289 -8.790 1.00 87.56 114 LEU A N 1
ATOM 876 C CA . LEU A 1 114 ? -2.761 3.569 -9.494 1.00 87.56 114 LEU A CA 1
ATOM 877 C C . LEU A 1 114 ? -1.307 3.860 -9.875 1.00 87.56 114 LEU A C 1
ATOM 879 O O . LEU A 1 114 ? -1.048 4.270 -11.006 1.00 87.56 114 LEU A O 1
ATOM 883 N N . MET A 1 115 ? -0.354 3.579 -8.978 1.00 86.00 115 MET A N 1
ATOM 884 C CA . MET A 1 115 ? 1.081 3.656 -9.285 1.00 86.00 115 MET A CA 1
ATOM 885 C C . MET A 1 115 ? 1.434 2.707 -10.433 1.00 86.00 115 MET A C 1
ATOM 887 O O . MET A 1 115 ? 2.094 3.110 -11.388 1.00 86.00 115 MET A O 1
ATOM 891 N N . VAL A 1 116 ? 0.970 1.455 -10.371 1.00 85.81 116 VAL A N 1
ATOM 892 C CA . VAL A 1 116 ? 1.229 0.446 -11.413 1.00 85.81 116 VAL A CA 1
ATOM 893 C C . VAL A 1 116 ? 0.652 0.891 -12.759 1.00 85.81 116 VAL A C 1
ATOM 895 O O . VAL A 1 116 ? 1.329 0.808 -13.784 1.00 85.81 116 VAL A O 1
ATOM 898 N N . SER A 1 117 ? -0.576 1.410 -12.760 1.00 92.31 117 SER A N 1
ATOM 899 C CA . SER A 1 117 ? -1.237 1.921 -13.967 1.00 92.31 117 SER A CA 1
ATOM 900 C C . SER A 1 117 ? -0.499 3.126 -14.559 1.00 92.31 117 SER A C 1
ATOM 902 O O . SER A 1 117 ? -0.294 3.205 -15.776 1.00 92.31 117 SER A O 1
ATOM 904 N N . HIS A 1 118 ? -0.035 4.043 -13.707 1.00 92.06 118 HIS A N 1
ATOM 905 C CA . HIS A 1 118 ? 0.765 5.185 -14.135 1.00 92.06 118 HIS A CA 1
ATOM 906 C C . HIS A 1 118 ? 2.116 4.740 -14.709 1.00 92.06 118 HIS A C 1
ATOM 908 O O . HIS A 1 118 ? 2.478 5.130 -15.817 1.00 92.06 118 HIS A O 1
ATOM 914 N N . PHE A 1 119 ? 2.814 3.828 -14.031 1.00 88.94 119 PHE A N 1
ATOM 915 C CA . PHE A 1 119 ? 4.086 3.275 -14.490 1.00 88.94 119 PHE A CA 1
ATOM 916 C C . PHE A 1 119 ? 3.977 2.579 -15.855 1.00 88.94 119 PHE A C 1
ATOM 918 O O . PHE A 1 119 ? 4.836 2.769 -16.714 1.00 88.94 119 PHE A O 1
ATOM 925 N N . ARG A 1 120 ? 2.892 1.835 -16.121 1.00 94.06 120 ARG A N 1
ATOM 926 C CA . ARG A 1 120 ? 2.621 1.273 -17.462 1.00 94.06 120 ARG A CA 1
ATOM 927 C C . ARG A 1 120 ? 2.519 2.363 -18.527 1.00 94.06 120 ARG A C 1
ATOM 929 O O . ARG A 1 120 ? 3.037 2.199 -19.630 1.00 94.06 120 ARG A O 1
ATOM 936 N N . THR A 1 121 ? 1.865 3.475 -18.200 1.00 93.81 121 THR A N 1
ATOM 937 C CA . THR A 1 121 ? 1.755 4.628 -19.104 1.00 93.81 121 THR A CA 1
ATOM 938 C C . THR A 1 121 ? 3.133 5.226 -19.394 1.00 93.81 121 THR A C 1
ATOM 940 O O . THR A 1 121 ? 3.451 5.480 -20.556 1.00 93.81 121 THR A O 1
ATOM 943 N N . LEU A 1 122 ? 3.978 5.371 -18.369 1.00 93.19 122 LEU A N 1
ATOM 944 C CA . LEU A 1 122 ? 5.355 5.851 -18.515 1.00 93.19 122 LEU A CA 1
ATOM 945 C C . LEU A 1 122 ? 6.212 4.906 -19.362 1.00 93.19 122 LEU A C 1
ATOM 947 O O . LEU A 1 122 ? 6.888 5.356 -20.280 1.00 93.19 122 LEU A O 1
ATOM 951 N N . LEU A 1 123 ? 6.142 3.594 -19.131 1.00 92.62 123 LEU A N 1
ATOM 952 C CA . LEU A 1 123 ? 6.889 2.608 -19.917 1.00 92.62 123 LEU A CA 1
ATOM 953 C C . LEU A 1 123 ? 6.512 2.621 -21.404 1.00 92.62 123 LEU A C 1
ATOM 955 O O . LEU A 1 123 ? 7.394 2.562 -22.264 1.00 92.62 123 LEU A O 1
ATOM 959 N N . ALA A 1 124 ? 5.219 2.721 -21.719 1.00 91.75 124 ALA A N 1
ATOM 960 C CA . ALA A 1 124 ? 4.760 2.820 -23.103 1.00 91.75 124 ALA A CA 1
ATOM 961 C C . ALA A 1 124 ? 5.241 4.123 -23.767 1.00 91.75 124 ALA A C 1
ATOM 963 O O . ALA A 1 124 ? 5.676 4.110 -24.919 1.00 91.75 124 ALA A O 1
ATOM 964 N N . ARG A 1 125 ? 5.184 5.242 -23.033 1.00 91.12 125 ARG A N 1
ATOM 965 C CA . ARG A 1 125 ? 5.519 6.582 -23.537 1.00 91.12 125 ARG A CA 1
ATOM 966 C C . ARG A 1 125 ? 7.025 6.804 -23.692 1.00 91.12 125 ARG A C 1
ATOM 968 O O . ARG A 1 125 ? 7.455 7.263 -24.742 1.00 91.12 125 ARG A O 1
ATOM 975 N N . GLU A 1 126 ? 7.801 6.470 -22.664 1.00 90.56 126 GLU A N 1
ATOM 976 C CA . GLU A 1 126 ? 9.210 6.868 -22.500 1.00 90.56 126 GLU A CA 1
ATOM 977 C C . GLU A 1 126 ? 10.213 5.766 -22.860 1.00 90.56 126 GLU A C 1
ATOM 979 O O . GLU A 1 126 ? 11.405 6.031 -23.022 1.00 90.56 126 GLU A O 1
ATOM 984 N N . ARG A 1 127 ? 9.771 4.504 -22.920 1.00 89.31 127 ARG A N 1
ATOM 985 C CA . ARG A 1 127 ? 10.616 3.353 -23.291 1.00 89.31 127 ARG A CA 1
ATOM 986 C C . ARG A 1 127 ? 10.082 2.590 -24.502 1.00 89.31 127 ARG A C 1
ATOM 988 O O . ARG A 1 127 ? 10.714 1.626 -24.920 1.00 89.31 127 ARG A O 1
ATOM 995 N N . HIS A 1 128 ? 8.954 3.028 -25.071 1.00 86.56 128 HIS A N 1
ATOM 996 C CA . HIS A 1 128 ? 8.320 2.446 -26.259 1.00 86.56 128 HIS A CA 1
ATOM 997 C C . HIS A 1 128 ? 8.096 0.928 -26.161 1.00 86.56 128 HIS A C 1
ATOM 999 O O . HIS A 1 128 ? 8.245 0.197 -27.137 1.00 86.56 128 HIS A O 1
ATOM 1005 N N . ILE A 1 129 ? 7.739 0.441 -24.968 1.00 83.44 129 ILE A N 1
ATOM 1006 C CA . ILE A 1 129 ? 7.404 -0.971 -24.757 1.00 83.44 129 ILE A CA 1
ATOM 1007 C C . ILE A 1 129 ? 5.958 -1.203 -25.221 1.00 83.44 129 ILE A C 1
ATOM 1009 O O . ILE A 1 129 ? 5.012 -0.943 -24.478 1.00 83.44 129 ILE A O 1
ATOM 1013 N N . GLU A 1 130 ? 5.796 -1.668 -26.463 1.00 72.75 130 GLU A N 1
ATOM 1014 C CA . GLU A 1 130 ? 4.497 -1.781 -27.156 1.00 72.75 130 GLU A CA 1
ATOM 1015 C C . GLU A 1 130 ? 3.487 -2.692 -26.429 1.00 72.75 130 GLU A C 1
ATOM 1017 O O . GLU A 1 130 ? 2.296 -2.385 -26.388 1.00 72.75 130 GLU A O 1
ATOM 1022 N N . ASP A 1 131 ? 3.959 -3.746 -25.756 1.00 79.19 131 ASP A N 1
ATOM 1023 C CA . ASP A 1 131 ? 3.099 -4.742 -25.098 1.00 79.19 131 ASP A CA 1
ATOM 1024 C C . ASP A 1 131 ? 2.897 -4.512 -23.594 1.00 79.19 131 ASP A C 1
ATOM 1026 O O . ASP A 1 131 ? 2.295 -5.348 -22.910 1.00 79.19 131 ASP A O 1
ATOM 1030 N N . VAL A 1 132 ? 3.361 -3.383 -23.046 1.00 82.19 132 VAL A N 1
ATOM 1031 C CA . VAL A 1 132 ? 3.363 -3.172 -21.589 1.00 82.19 132 VAL A CA 1
ATOM 1032 C C . VAL A 1 132 ? 1.963 -3.205 -20.980 1.00 82.19 132 VAL A C 1
ATOM 1034 O O . VAL A 1 132 ? 1.816 -3.544 -19.814 1.00 82.19 132 VAL A O 1
ATOM 1037 N N . GLN A 1 133 ? 0.919 -2.890 -21.750 1.00 81.06 133 GLN A N 1
ATOM 1038 C CA . GLN A 1 133 ? -0.472 -2.926 -21.283 1.00 81.06 133 GLN A CA 1
ATOM 1039 C C . GLN A 1 133 ? -1.012 -4.355 -21.135 1.00 81.06 133 GLN A C 1
ATOM 1041 O O . GLN A 1 133 ? -1.933 -4.588 -20.361 1.00 81.06 133 GLN A O 1
ATOM 1046 N N . SER A 1 134 ? -0.418 -5.321 -21.838 1.00 84.44 134 SER A N 1
ATOM 1047 C CA . SER A 1 134 ? -0.795 -6.738 -21.770 1.00 84.44 134 SER A CA 1
ATOM 1048 C C . SER A 1 134 ? -0.022 -7.524 -20.707 1.00 84.44 134 SER A C 1
ATOM 1050 O O . SER A 1 134 ? -0.402 -8.646 -20.372 1.00 84.44 134 SER A O 1
ATOM 1052 N N . MET A 1 135 ? 1.051 -6.942 -20.156 1.00 87.31 135 MET A N 1
ATOM 1053 C CA . MET A 1 135 ? 1.842 -7.582 -19.106 1.00 87.31 135 MET A CA 1
ATOM 1054 C C . MET A 1 135 ? 0.979 -7.861 -17.865 1.00 87.31 135 MET A C 1
ATOM 1056 O O . MET A 1 135 ? 0.215 -6.983 -17.465 1.00 87.31 135 MET A O 1
ATOM 1060 N N . PRO A 1 136 ? 1.120 -9.016 -17.198 1.00 88.50 136 PRO A N 1
ATOM 1061 C CA . PRO A 1 136 ? 0.515 -9.252 -15.888 1.00 88.50 136 PRO A CA 1
ATOM 1062 C C . PRO A 1 136 ? 0.993 -8.236 -14.840 1.00 88.50 136 PRO A C 1
ATOM 1064 O O . PRO A 1 136 ? 2.162 -7.847 -14.836 1.00 88.50 136 PRO A O 1
ATOM 1067 N N . ASP A 1 137 ? 0.124 -7.837 -13.904 1.00 80.88 137 ASP A N 1
ATOM 1068 C CA . ASP A 1 137 ? 0.497 -6.907 -12.820 1.00 80.88 137 ASP A CA 1
ATOM 1069 C C . ASP A 1 137 ? 1.670 -7.420 -11.981 1.00 80.88 137 ASP A C 1
ATOM 1071 O O . ASP A 1 137 ? 2.511 -6.634 -11.549 1.00 80.88 137 ASP A O 1
ATOM 1075 N N . SER A 1 138 ? 1.769 -8.738 -11.783 1.00 80.81 138 SER A N 1
ATOM 1076 C CA . SER A 1 138 ? 2.897 -9.365 -11.088 1.00 80.81 138 SER A CA 1
ATOM 1077 C C . SER A 1 138 ? 4.235 -9.060 -11.756 1.00 80.81 138 SER A C 1
ATOM 1079 O O . SER A 1 138 ? 5.227 -8.812 -11.072 1.00 80.81 138 SER A O 1
ATOM 1081 N N . ASP A 1 139 ? 4.263 -9.038 -13.087 1.00 85.19 139 ASP A N 1
ATOM 1082 C CA . ASP A 1 139 ? 5.486 -8.831 -13.855 1.00 85.19 139 ASP A CA 1
ATOM 1083 C C . ASP A 1 139 ? 5.883 -7.358 -13.833 1.00 85.19 139 ASP A C 1
ATOM 1085 O O . ASP A 1 139 ? 7.058 -7.036 -13.651 1.00 85.19 139 ASP A O 1
ATOM 1089 N N . VAL A 1 140 ? 4.898 -6.460 -13.928 1.00 85.44 140 VAL A N 1
ATOM 1090 C CA . VAL A 1 140 ? 5.120 -5.018 -13.784 1.00 85.44 140 VAL A CA 1
ATOM 1091 C C . VAL A 1 140 ? 5.623 -4.682 -12.381 1.00 85.44 140 VAL A C 1
ATOM 1093 O O . VAL A 1 140 ? 6.626 -3.984 -12.248 1.00 85.44 140 VAL A O 1
ATOM 1096 N N . LYS A 1 141 ? 5.017 -5.244 -11.329 1.00 81.56 141 LYS A N 1
ATOM 1097 C CA . LYS A 1 141 ? 5.496 -5.081 -9.945 1.00 81.56 141 LYS A CA 1
ATOM 1098 C C . LYS A 1 141 ? 6.909 -5.629 -9.756 1.00 81.56 141 LYS A C 1
ATOM 1100 O O . LYS A 1 141 ? 7.714 -5.023 -9.054 1.00 81.56 141 LYS A O 1
ATOM 1105 N N . ALA A 1 142 ? 7.248 -6.735 -10.417 1.00 80.00 142 ALA A N 1
ATOM 1106 C CA . ALA A 1 142 ? 8.602 -7.274 -10.385 1.00 80.00 142 ALA A CA 1
ATOM 1107 C C . ALA A 1 142 ? 9.616 -6.359 -11.098 1.00 80.00 142 ALA A C 1
ATOM 1109 O O . ALA A 1 142 ? 10.756 -6.256 -10.652 1.00 80.00 142 ALA A O 1
ATOM 1110 N N . VAL A 1 143 ? 9.226 -5.684 -12.185 1.00 84.88 143 VAL A N 1
ATOM 1111 C CA . VAL A 1 143 ? 10.048 -4.644 -12.831 1.00 84.88 143 VAL A CA 1
ATOM 1112 C C . VAL A 1 143 ? 10.233 -3.445 -11.902 1.00 84.88 143 VAL A C 1
ATOM 1114 O O . VAL A 1 143 ? 11.374 -3.050 -11.680 1.00 84.88 143 VAL A O 1
ATOM 1117 N N . ILE A 1 144 ? 9.152 -2.933 -11.303 1.00 80.25 144 ILE A N 1
ATOM 1118 C CA . ILE A 1 144 ? 9.191 -1.823 -10.334 1.00 80.25 144 ILE A CA 1
ATOM 1119 C C . ILE A 1 144 ? 10.153 -2.145 -9.186 1.00 80.25 144 ILE A C 1
ATOM 1121 O O . ILE A 1 144 ? 11.051 -1.365 -8.893 1.00 80.25 144 ILE A O 1
ATOM 1125 N N . SER A 1 145 ? 10.026 -3.332 -8.587 1.00 78.00 145 SER A N 1
ATOM 1126 C CA . SER A 1 145 ? 10.880 -3.763 -7.473 1.00 78.00 145 SER A CA 1
ATOM 1127 C C . SER A 1 145 ? 12.358 -3.897 -7.856 1.00 78.00 145 SER A C 1
ATOM 1129 O O . SER A 1 145 ? 13.229 -3.700 -7.011 1.00 78.00 145 SER A O 1
ATOM 1131 N N . ARG A 1 146 ? 12.661 -4.248 -9.111 1.00 80.88 146 ARG A N 1
ATOM 1132 C CA . ARG A 1 146 ? 14.043 -4.400 -9.593 1.00 80.88 146 ARG A CA 1
ATOM 1133 C C . ARG A 1 146 ? 14.657 -3.095 -10.098 1.00 80.88 146 ARG A C 1
ATOM 1135 O O . ARG A 1 146 ? 15.881 -3.000 -10.117 1.00 80.88 146 ARG A O 1
ATOM 1142 N N . GLY A 1 147 ? 13.840 -2.141 -10.544 1.00 84.38 147 GLY A N 1
ATOM 1143 C CA . GLY A 1 147 ? 14.281 -0.898 -11.186 1.00 84.38 147 GLY A CA 1
ATOM 1144 C C . GLY A 1 147 ? 14.758 -1.066 -12.634 1.00 84.38 147 GLY A C 1
ATOM 1145 O O . GLY A 1 147 ? 15.279 -0.128 -13.224 1.00 84.38 147 GLY A O 1
ATOM 1146 N N . TYR A 1 148 ? 14.595 -2.246 -13.242 1.00 87.06 148 TYR A N 1
ATOM 1147 C CA . TYR A 1 148 ? 15.009 -2.493 -14.627 1.00 87.06 148 TYR A CA 1
ATOM 1148 C C . TYR A 1 148 ? 14.154 -3.554 -15.332 1.00 87.06 148 TYR A C 1
ATOM 1150 O O . TYR A 1 148 ? 13.577 -4.448 -14.704 1.00 87.06 148 TYR A O 1
ATOM 1158 N N . ILE A 1 149 ? 14.138 -3.495 -16.666 1.00 91.00 149 ILE A N 1
ATOM 1159 C CA . ILE A 1 149 ? 13.596 -4.528 -17.560 1.00 91.00 149 ILE A CA 1
ATOM 1160 C C . ILE A 1 149 ? 14.750 -5.382 -18.092 1.00 91.00 149 ILE A C 1
ATOM 1162 O O . ILE A 1 149 ? 15.788 -4.859 -18.492 1.00 91.00 149 ILE A O 1
ATOM 1166 N N . GLY A 1 150 ? 14.571 -6.703 -18.116 1.00 89.38 150 GLY A N 1
ATOM 1167 C CA . GLY A 1 150 ? 15.554 -7.652 -18.638 1.00 89.38 150 GLY A CA 1
ATOM 1168 C C . GLY A 1 150 ? 15.834 -8.802 -17.675 1.00 89.38 150 GLY A C 1
ATOM 1169 O O . GLY A 1 150 ? 15.096 -9.043 -16.721 1.00 89.38 150 GLY A O 1
ATOM 1170 N N . SER A 1 151 ? 16.907 -9.544 -17.946 1.00 89.62 151 SER A N 1
ATOM 1171 C CA . SER A 1 151 ? 17.274 -10.722 -17.158 1.00 89.62 151 SER A CA 1
ATOM 1172 C C . SER A 1 151 ? 17.766 -10.352 -15.755 1.00 89.62 151 SER A C 1
ATOM 1174 O O . SER A 1 151 ? 18.589 -9.449 -15.587 1.00 89.62 151 SER A O 1
ATOM 1176 N N . SER A 1 152 ? 17.331 -11.123 -14.755 1.00 87.94 152 SER A N 1
ATOM 1177 C CA . SER A 1 152 ? 17.823 -11.047 -13.375 1.00 87.94 152 SER A CA 1
ATOM 1178 C C 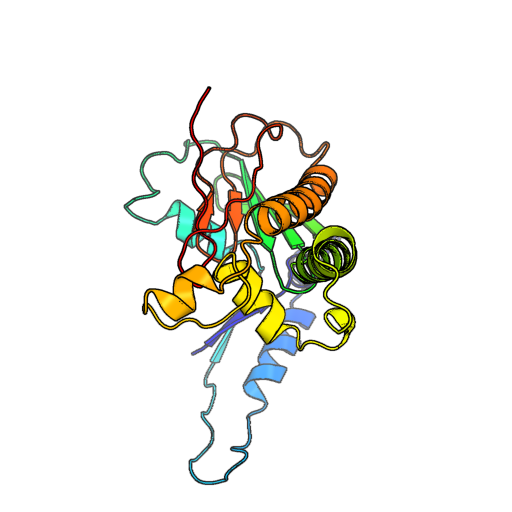. SER A 1 152 ? 19.170 -11.747 -13.162 1.00 87.94 152 SER A C 1
ATOM 1180 O O . SER A 1 152 ? 19.660 -11.801 -12.039 1.00 87.94 152 SER A O 1
ATOM 1182 N N . LEU A 1 153 ? 19.767 -12.333 -14.205 1.00 91.75 153 LEU A N 1
ATOM 1183 C CA . LEU A 1 153 ? 21.085 -12.956 -14.103 1.00 91.75 153 LEU A CA 1
ATOM 1184 C C . LEU A 1 153 ? 22.162 -11.886 -13.913 1.00 91.75 153 LEU A C 1
ATOM 1186 O O . LEU A 1 153 ? 22.187 -10.893 -14.634 1.00 91.75 153 LEU A O 1
ATOM 1190 N N . GLU A 1 154 ? 23.104 -12.135 -13.009 1.00 92.62 154 GLU A N 1
ATOM 1191 C CA . GLU A 1 154 ? 24.224 -11.231 -12.699 1.00 92.62 154 GLU A CA 1
ATOM 1192 C C . GLU A 1 154 ? 25.443 -11.464 -13.613 1.00 92.62 154 GLU A C 1
ATOM 1194 O O . GLU A 1 154 ? 26.596 -11.357 -13.202 1.00 92.62 154 GLU A O 1
ATOM 1199 N N . THR A 1 155 ? 25.202 -11.824 -14.878 1.00 95.44 155 THR A N 1
ATOM 1200 C CA . THR A 1 155 ? 26.278 -11.930 -15.878 1.00 95.44 155 THR A CA 1
ATOM 1201 C C . THR A 1 155 ? 26.515 -10.570 -16.536 1.00 95.44 155 THR A C 1
ATOM 1203 O O . THR A 1 155 ? 25.547 -9.833 -16.740 1.00 95.44 155 THR A O 1
ATOM 1206 N N . PRO A 1 156 ? 27.753 -10.223 -16.939 1.00 95.19 156 PRO A N 1
ATOM 1207 C CA . PRO A 1 156 ? 28.031 -8.941 -17.591 1.00 95.19 156 PRO A CA 1
ATOM 1208 C C . PRO A 1 156 ? 27.152 -8.675 -18.819 1.00 95.19 156 PRO A C 1
ATOM 1210 O O . PRO A 1 156 ? 26.698 -7.555 -19.026 1.00 95.19 156 PRO A O 1
ATOM 1213 N N . GLN A 1 157 ? 26.867 -9.714 -19.608 1.00 95.12 157 GLN A N 1
ATOM 1214 C CA . GLN A 1 157 ? 26.016 -9.627 -20.794 1.00 95.12 157 GLN A CA 1
ATOM 1215 C C . GLN A 1 157 ? 24.558 -9.343 -20.426 1.00 95.12 157 GLN A C 1
ATOM 1217 O O . GLN A 1 157 ? 23.923 -8.505 -21.059 1.00 95.12 157 GLN A O 1
ATOM 1222 N N . ALA A 1 158 ? 24.033 -10.017 -19.397 1.00 92.56 158 ALA A N 1
ATOM 1223 C CA . ALA A 1 158 ? 22.679 -9.775 -18.915 1.00 92.56 158 ALA A CA 1
ATOM 1224 C C . ALA A 1 158 ? 22.535 -8.361 -18.345 1.00 92.56 158 ALA A C 1
ATOM 1226 O O . ALA A 1 158 ? 21.575 -7.684 -18.690 1.00 92.56 158 ALA A O 1
ATOM 1227 N N . ILE A 1 159 ? 23.501 -7.899 -17.542 1.00 92.50 159 ILE A N 1
ATOM 1228 C CA . ILE A 1 159 ? 23.510 -6.549 -16.963 1.00 92.50 159 ILE A CA 1
ATOM 1229 C C . ILE A 1 159 ? 23.550 -5.484 -18.063 1.00 92.50 159 ILE A C 1
ATOM 1231 O O . ILE A 1 159 ? 22.755 -4.551 -18.028 1.00 92.50 159 ILE A O 1
ATOM 1235 N N . ALA A 1 160 ? 24.420 -5.645 -19.065 1.00 93.62 160 ALA A N 1
ATOM 1236 C CA . ALA A 1 160 ? 24.538 -4.704 -20.180 1.00 93.62 160 ALA A CA 1
ATOM 1237 C C . ALA A 1 160 ? 23.279 -4.634 -21.066 1.00 93.62 160 ALA A C 1
ATOM 1239 O O . ALA A 1 160 ? 23.082 -3.643 -21.762 1.00 93.62 160 ALA A O 1
ATOM 1240 N N . ALA A 1 161 ? 22.439 -5.673 -21.050 1.00 93.44 161 ALA A N 1
ATOM 1241 C CA . ALA A 1 161 ? 21.182 -5.727 -21.794 1.00 93.44 161 ALA A CA 1
ATOM 1242 C C . ALA A 1 161 ? 19.965 -5.227 -20.991 1.00 93.44 161 ALA A C 1
ATOM 1244 O O . ALA A 1 161 ? 18.857 -5.211 -21.529 1.00 93.44 161 ALA A O 1
ATOM 1245 N N . ARG A 1 162 ? 20.133 -4.861 -19.711 1.00 93.44 162 ARG A N 1
ATOM 1246 C CA . ARG A 1 162 ? 19.044 -4.317 -18.887 1.00 93.44 162 ARG A CA 1
ATOM 1247 C C . ARG A 1 162 ? 18.682 -2.910 -19.356 1.00 93.44 162 ARG A C 1
ATOM 1249 O O . ARG A 1 162 ? 19.554 -2.108 -19.678 1.00 93.44 162 ARG A O 1
ATOM 1256 N N . ILE A 1 163 ? 17.392 -2.606 -19.331 1.00 92.56 163 ILE A N 1
ATOM 1257 C CA . ILE A 1 163 ? 16.873 -1.252 -19.521 1.00 92.56 163 ILE A CA 1
ATOM 1258 C C . ILE A 1 163 ? 16.570 -0.701 -18.134 1.00 92.56 163 ILE A C 1
ATOM 1260 O O . ILE A 1 163 ? 15.693 -1.232 -17.452 1.00 92.56 163 ILE A O 1
ATOM 1264 N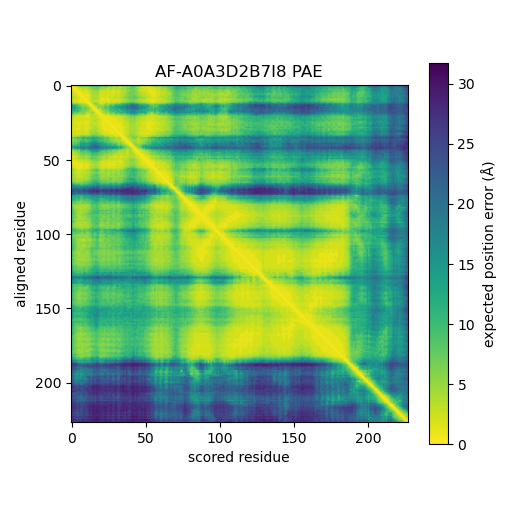 N . ASP A 1 164 ? 17.296 0.331 -17.716 1.00 90.12 164 ASP A N 1
ATOM 1265 C CA . ASP A 1 164 ? 17.018 1.033 -16.464 1.00 90.12 164 ASP A CA 1
ATOM 1266 C C . ASP A 1 164 ? 15.704 1.820 -16.574 1.00 90.12 164 ASP A C 1
ATOM 1268 O O . ASP A 1 164 ? 15.434 2.506 -17.570 1.00 90.12 164 ASP A O 1
ATOM 1272 N N . VAL A 1 165 ? 14.864 1.662 -15.556 1.00 89.81 165 VAL A N 1
ATOM 1273 C CA . VAL A 1 165 ? 13.557 2.319 -15.431 1.00 89.81 165 VAL A CA 1
ATOM 1274 C C . VAL A 1 165 ? 13.364 2.915 -14.038 1.00 89.81 165 VAL A C 1
ATOM 1276 O O . VAL A 1 165 ? 12.241 3.246 -13.666 1.00 89.81 165 VAL A O 1
ATOM 1279 N N . SER A 1 166 ? 14.439 3.030 -13.253 1.00 84.00 166 SER A N 1
ATOM 1280 C CA . SER A 1 166 ? 14.397 3.542 -11.880 1.00 84.00 166 SER A CA 1
ATOM 1281 C C . SER A 1 166 ? 13.839 4.968 -11.813 1.00 84.00 166 SER A C 1
ATOM 1283 O O . SER A 1 166 ? 13.096 5.294 -10.895 1.00 84.00 166 SER A O 1
ATOM 1285 N N . ASP A 1 167 ? 14.125 5.794 -12.820 1.00 83.62 167 ASP A N 1
ATOM 1286 C CA . ASP A 1 167 ? 13.554 7.134 -12.987 1.00 83.62 167 ASP A CA 1
ATOM 1287 C C . ASP A 1 167 ? 12.023 7.105 -13.117 1.00 83.62 167 ASP A C 1
ATOM 1289 O O . ASP A 1 167 ? 11.324 7.853 -12.438 1.00 83.62 167 ASP A O 1
ATOM 1293 N N . LEU A 1 168 ? 11.493 6.183 -13.924 1.00 87.88 168 LEU A N 1
ATOM 1294 C CA . LEU A 1 168 ? 10.050 6.024 -14.124 1.00 87.88 168 LEU A CA 1
ATOM 1295 C C . LEU A 1 168 ? 9.358 5.430 -12.891 1.00 87.88 168 LEU A C 1
ATOM 1297 O O . LEU A 1 168 ? 8.193 5.729 -12.630 1.00 87.88 168 LEU A O 1
ATOM 1301 N N . VAL A 1 169 ? 10.061 4.582 -12.130 1.00 81.38 169 VAL A N 1
ATOM 1302 C CA . VAL A 1 169 ? 9.571 4.079 -10.838 1.00 81.38 169 VAL A CA 1
ATOM 1303 C C . VAL A 1 169 ? 9.405 5.235 -9.855 1.00 81.38 169 VAL A C 1
ATOM 1305 O O . VAL A 1 169 ? 8.357 5.327 -9.218 1.00 81.38 169 VAL A O 1
ATOM 1308 N N . THR A 1 170 ? 10.390 6.133 -9.775 1.00 80.31 170 THR A N 1
ATOM 1309 C CA . THR A 1 170 ? 10.316 7.341 -8.942 1.00 80.31 170 THR A CA 1
ATOM 1310 C C . THR A 1 170 ? 9.164 8.249 -9.370 1.00 80.31 170 THR A C 1
ATOM 1312 O O . THR A 1 170 ? 8.369 8.643 -8.526 1.00 80.31 170 THR A O 1
ATOM 1315 N N . GLU A 1 171 ? 8.990 8.516 -10.666 1.00 82.69 171 GLU A N 1
ATOM 1316 C CA . GLU A 1 171 ? 7.872 9.346 -11.151 1.00 82.69 171 GLU A CA 1
ATOM 1317 C C . GLU A 1 171 ? 6.503 8.719 -10.816 1.00 82.69 171 GLU A C 1
ATOM 1319 O O . GLU A 1 171 ? 5.590 9.399 -10.346 1.00 82.69 171 GLU A O 1
ATOM 1324 N N . ALA A 1 172 ? 6.353 7.399 -10.979 1.00 79.62 172 ALA A N 1
ATOM 1325 C CA . ALA A 1 172 ? 5.119 6.704 -10.611 1.00 79.62 172 ALA A CA 1
ATOM 1326 C C . ALA A 1 172 ? 4.851 6.713 -9.098 1.00 79.62 172 ALA A C 1
ATOM 1328 O O . ALA A 1 172 ? 3.697 6.803 -8.670 1.00 79.62 172 ALA A O 1
ATOM 1329 N N . ALA A 1 173 ? 5.905 6.629 -8.290 1.00 76.50 173 ALA A N 1
ATOM 1330 C CA . ALA A 1 173 ? 5.827 6.765 -6.845 1.00 76.50 173 ALA A CA 1
ATOM 1331 C C . ALA A 1 173 ? 5.375 8.167 -6.430 1.00 76.50 173 ALA A C 1
ATOM 1333 O O . ALA A 1 173 ? 4.466 8.303 -5.614 1.00 76.50 173 ALA A O 1
ATOM 1334 N N . GLU A 1 174 ? 5.975 9.202 -7.017 1.00 78.56 174 GLU A N 1
ATOM 1335 C CA . GLU A 1 174 ? 5.612 10.601 -6.790 1.00 78.56 174 GLU A CA 1
ATOM 1336 C C . GLU A 1 174 ? 4.159 10.870 -7.187 1.00 78.56 174 GLU A C 1
ATOM 1338 O O . GLU A 1 174 ? 3.437 11.550 -6.459 1.00 78.56 174 GLU A O 1
ATOM 1343 N N . TYR A 1 175 ? 3.693 10.277 -8.289 1.00 82.62 175 TYR A N 1
ATOM 1344 C CA . TYR A 1 175 ? 2.293 10.349 -8.700 1.00 82.62 175 TYR A CA 1
ATOM 1345 C C . TYR A 1 175 ? 1.339 9.832 -7.612 1.00 82.62 175 TYR A C 1
ATOM 1347 O O . TYR A 1 175 ? 0.398 10.537 -7.243 1.00 82.62 175 TYR A O 1
ATOM 1355 N N . LEU A 1 176 ? 1.594 8.638 -7.059 1.00 80.38 176 LEU A N 1
ATOM 1356 C CA . LEU A 1 176 ? 0.781 8.095 -5.965 1.00 80.38 176 LEU A CA 1
ATOM 1357 C C . LEU A 1 176 ? 0.907 8.941 -4.697 1.00 80.38 176 LEU A C 1
ATOM 1359 O O . LEU A 1 176 ? -0.097 9.285 -4.079 1.00 80.38 176 LEU A O 1
ATOM 1363 N N . ASN A 1 177 ? 2.127 9.332 -4.347 1.00 77.19 177 ASN A N 1
ATOM 1364 C CA . ASN A 1 177 ? 2.406 10.158 -3.184 1.00 77.19 177 ASN A CA 1
ATOM 1365 C C . ASN A 1 177 ? 1.631 11.485 -3.204 1.00 77.19 177 ASN A C 1
ATOM 1367 O O . ASN A 1 177 ? 1.058 11.867 -2.190 1.00 77.19 177 ASN A O 1
ATOM 1371 N N . ASN A 1 178 ? 1.545 12.154 -4.356 1.00 79.44 178 ASN A N 1
ATOM 1372 C CA . ASN A 1 178 ? 0.788 13.400 -4.496 1.00 79.44 178 ASN A CA 1
ATOM 1373 C C . ASN A 1 178 ? -0.711 13.208 -4.214 1.00 79.44 178 ASN A C 1
ATOM 1375 O O . ASN A 1 178 ? -1.342 14.086 -3.626 1.00 79.44 178 ASN A O 1
ATOM 1379 N N . MET A 1 179 ? -1.281 12.061 -4.596 1.00 83.75 179 MET A N 1
ATOM 1380 C CA . MET A 1 179 ? -2.673 11.726 -4.272 1.00 83.75 179 MET A CA 1
ATOM 1381 C C . MET A 1 179 ? -2.844 11.476 -2.770 1.00 83.75 179 MET A C 1
ATOM 1383 O O . MET A 1 179 ? -3.721 12.074 -2.152 1.00 83.75 179 MET A O 1
ATOM 1387 N N . LEU A 1 180 ? -1.949 10.686 -2.164 1.00 79.31 180 LEU A N 1
ATOM 1388 C CA . LEU A 1 180 ? -1.989 10.411 -0.724 1.00 79.31 180 LEU A CA 1
ATOM 1389 C C . LEU A 1 180 ? -1.818 11.691 0.109 1.00 79.31 180 LEU A C 1
ATOM 1391 O O . LEU A 1 180 ? -2.487 11.864 1.126 1.00 79.31 180 LEU A O 1
ATOM 1395 N N . GLN A 1 181 ? -0.946 12.606 -0.322 1.00 76.38 181 GLN A N 1
ATOM 1396 C CA . GLN A 1 181 ? -0.784 13.913 0.311 1.00 76.38 181 GLN A CA 1
ATOM 1397 C C . GLN A 1 181 ? -2.066 14.743 0.214 1.00 76.38 181 GLN A C 1
ATOM 1399 O O . GLN A 1 181 ? -2.483 15.325 1.217 1.00 76.38 181 GLN A O 1
ATOM 1404 N N . ALA A 1 182 ? -2.721 14.765 -0.951 1.00 82.62 182 ALA A N 1
ATOM 1405 C CA . ALA A 1 182 ? -3.974 15.489 -1.141 1.00 82.62 182 ALA A CA 1
ATOM 1406 C C . ALA A 1 182 ? -5.095 14.982 -0.215 1.00 82.62 182 ALA A C 1
ATOM 1408 O O . ALA A 1 182 ? -5.827 15.801 0.337 1.00 82.62 182 ALA A O 1
ATOM 1409 N N . ASP A 1 183 ? -5.180 13.673 0.039 1.00 80.44 183 ASP A N 1
ATOM 1410 C CA . ASP A 1 183 ? -6.160 13.091 0.977 1.00 80.44 183 ASP A CA 1
ATOM 1411 C C . ASP A 1 183 ? -5.931 13.524 2.433 1.00 80.44 183 ASP A C 1
ATOM 1413 O O . ASP A 1 183 ? -6.855 13.597 3.247 1.00 80.44 183 ASP A O 1
ATOM 1417 N N . THR A 1 184 ? -4.680 13.836 2.770 1.00 72.12 184 THR A N 1
ATOM 1418 C CA . THR A 1 184 ? -4.289 14.313 4.103 1.00 72.12 184 THR A CA 1
ATOM 1419 C C . THR A 1 184 ? -4.267 15.840 4.211 1.00 72.12 184 THR A C 1
ATOM 1421 O O . THR A 1 184 ? -4.106 16.384 5.310 1.00 72.12 184 THR A O 1
ATOM 1424 N N . ALA A 1 185 ? -4.465 16.555 3.098 1.00 67.19 185 ALA A N 1
ATOM 1425 C CA . ALA A 1 185 ? -4.443 18.009 3.062 1.00 67.19 185 ALA A CA 1
ATOM 1426 C C . ALA A 1 185 ? -5.577 18.582 3.926 1.00 67.19 185 ALA A C 1
ATOM 1428 O O . ALA A 1 185 ? -6.751 18.262 3.762 1.00 67.19 185 ALA A O 1
ATOM 1429 N N . GLY A 1 186 ? -5.224 19.442 4.883 1.00 59.16 186 GLY A N 1
ATOM 1430 C CA . GLY A 1 186 ? -6.180 20.009 5.840 1.00 59.16 186 GLY A CA 1
ATOM 1431 C C . GLY A 1 186 ? -6.382 19.191 7.120 1.00 59.16 186 GLY A C 1
ATOM 1432 O O . GLY A 1 186 ? -6.950 19.728 8.069 1.00 59.16 186 GLY A O 1
ATOM 1433 N N . LYS A 1 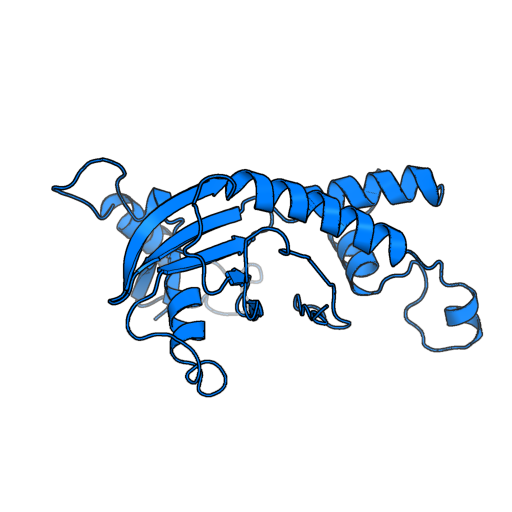187 ? -5.830 17.969 7.224 1.00 61.97 187 LYS A N 1
ATOM 1434 C CA . LYS A 1 187 ? -5.787 17.208 8.492 1.00 61.97 187 LYS A CA 1
ATOM 1435 C C . LYS A 1 187 ? -4.735 17.729 9.494 1.00 61.97 187 LYS A C 1
ATOM 1437 O O . LYS A 1 187 ? -4.647 17.225 10.605 1.00 61.97 187 LYS A O 1
ATOM 1442 N N . GLY A 1 188 ? -4.005 18.789 9.114 1.00 44.41 188 GLY A N 1
ATOM 1443 C CA . GLY A 1 188 ? -3.404 19.803 9.990 1.00 44.41 188 GLY A CA 1
ATOM 1444 C C . GLY A 1 188 ? -2.402 19.326 11.051 1.00 44.41 188 GLY A C 1
ATOM 1445 O O . GLY A 1 188 ? -2.797 18.872 12.114 1.00 44.41 188 GLY A O 1
ATOM 1446 N N . LEU A 1 189 ? -1.109 19.595 10.814 1.00 39.38 189 LEU A N 1
ATOM 1447 C CA . LEU A 1 189 ? -0.047 19.897 11.804 1.00 39.38 189 LEU A CA 1
ATOM 1448 C C . LEU A 1 189 ? 0.266 18.913 12.955 1.00 39.38 189 LEU A C 1
ATOM 1450 O O . LEU A 1 189 ? 1.221 19.154 13.687 1.00 39.38 189 LEU A O 1
ATOM 1454 N N . LEU A 1 190 ? -0.472 17.822 13.130 1.00 40.09 190 LEU A N 1
ATOM 1455 C CA . LEU A 1 190 ? -0.345 16.907 14.272 1.00 40.09 190 LEU A CA 1
ATOM 1456 C C . LEU A 1 190 ? -0.226 15.458 13.799 1.00 40.09 190 LEU A C 1
ATOM 1458 O O . LEU A 1 190 ? -0.918 14.568 14.280 1.00 40.09 190 LEU A O 1
ATOM 1462 N N . VAL A 1 191 ? 0.642 15.235 12.820 1.00 43.97 191 VAL A N 1
ATOM 1463 C CA . VAL A 1 191 ? 1.046 13.896 12.399 1.00 43.97 191 VAL A CA 1
ATOM 1464 C C . VAL A 1 191 ? 2.514 13.760 12.737 1.00 43.97 191 VAL A C 1
ATOM 1466 O O . VAL A 1 191 ? 3.367 14.267 12.016 1.00 43.97 191 VAL A O 1
ATOM 1469 N N . THR A 1 192 ? 2.820 13.137 13.870 1.00 38.66 192 THR A N 1
ATOM 1470 C CA . THR A 1 192 ? 4.218 12.964 14.283 1.00 38.66 192 THR A CA 1
ATOM 1471 C C . THR A 1 192 ? 4.890 11.812 13.537 1.00 38.66 192 THR A C 1
ATOM 1473 O O . THR A 1 192 ? 6.110 11.830 13.367 1.00 38.66 192 THR A O 1
ATOM 1476 N N . GLN A 1 193 ? 4.122 10.814 13.077 1.00 46.16 193 GLN A N 1
ATOM 1477 C CA . GLN A 1 193 ? 4.628 9.587 12.450 1.00 46.16 193 GLN A CA 1
ATOM 1478 C C . GLN A 1 193 ? 3.596 8.985 11.481 1.00 46.16 193 GLN A C 1
ATOM 1480 O O . GLN A 1 193 ? 2.399 9.107 11.736 1.00 46.16 193 GLN A O 1
ATOM 1485 N N . CYS A 1 194 ? 4.071 8.318 10.418 1.00 45.59 194 CYS A N 1
ATOM 1486 C CA . CYS A 1 194 ? 3.263 7.559 9.455 1.00 45.59 194 CYS A CA 1
ATOM 1487 C C . CYS A 1 194 ? 3.681 6.079 9.457 1.00 45.59 194 CYS A C 1
ATOM 1489 O O . CYS A 1 194 ? 4.863 5.751 9.578 1.00 45.59 194 CYS A O 1
ATOM 1491 N N . VAL A 1 195 ? 2.723 5.166 9.294 1.00 45.34 195 VAL A N 1
ATOM 1492 C CA . VAL A 1 195 ? 2.982 3.717 9.227 1.00 45.34 195 VAL A CA 1
ATOM 1493 C C . VAL A 1 195 ? 2.321 3.161 7.980 1.00 45.34 195 VAL A C 1
ATOM 1495 O O . VAL A 1 195 ? 1.115 3.332 7.844 1.00 45.34 195 VAL A O 1
ATOM 1498 N N . ALA A 1 196 ? 3.092 2.484 7.124 1.00 48.75 196 ALA A N 1
ATOM 1499 C CA . ALA A 1 196 ? 2.602 1.804 5.926 1.00 48.75 196 ALA A CA 1
ATOM 1500 C C . ALA A 1 196 ? 3.075 0.343 5.929 1.00 48.75 196 ALA A C 1
ATOM 1502 O O . ALA A 1 196 ? 4.268 0.071 6.070 1.00 48.75 196 ALA A O 1
ATOM 1503 N N . GLY A 1 197 ? 2.152 -0.618 5.810 1.00 44.22 197 GLY A N 1
ATOM 1504 C CA . GLY A 1 197 ? 2.483 -2.035 5.589 1.00 44.22 197 GLY A CA 1
ATOM 1505 C C . GLY A 1 197 ? 3.414 -2.691 6.626 1.00 44.22 197 GLY A C 1
ATOM 1506 O O . GLY A 1 197 ? 4.154 -3.611 6.284 1.00 44.22 197 GLY A O 1
ATOM 1507 N N . GLY A 1 198 ? 3.418 -2.223 7.882 1.00 36.75 198 GLY A N 1
ATOM 1508 C CA . GLY A 1 198 ? 4.303 -2.733 8.943 1.00 36.75 198 GLY A CA 1
ATOM 1509 C C . GLY A 1 198 ? 5.714 -2.127 8.965 1.00 36.75 198 GLY A C 1
ATOM 1510 O O . GLY A 1 198 ? 6.570 -2.601 9.716 1.00 36.75 198 GLY A O 1
ATOM 1511 N N . MET A 1 199 ? 5.965 -1.074 8.182 1.00 33.09 199 MET A N 1
ATOM 1512 C CA . MET A 1 199 ? 7.192 -0.277 8.213 1.00 33.09 199 MET A CA 1
ATOM 1513 C C . MET A 1 199 ? 6.904 1.142 8.726 1.00 33.09 199 MET A C 1
ATOM 1515 O O . MET A 1 199 ? 5.889 1.757 8.397 1.00 33.09 199 MET A O 1
ATOM 1519 N N . LEU A 1 200 ? 7.795 1.633 9.592 1.00 37.06 200 LEU A N 1
ATOM 1520 C CA . LEU A 1 200 ? 7.722 2.959 10.200 1.00 37.06 200 LEU A CA 1
ATOM 1521 C C . LEU A 1 200 ? 8.341 3.981 9.239 1.00 37.06 200 LEU A C 1
ATOM 1523 O O . LEU A 1 200 ? 9.543 3.919 8.980 1.00 37.06 200 LEU A O 1
ATOM 1527 N N . LEU A 1 201 ? 7.541 4.921 8.735 1.00 40.62 201 LEU A N 1
ATOM 1528 C CA . LEU A 1 201 ? 8.047 6.124 8.076 1.00 40.62 201 LEU A CA 1
ATOM 1529 C C . LEU A 1 201 ? 8.418 7.100 9.198 1.00 40.62 201 LEU A C 1
ATOM 1531 O O . LEU A 1 201 ? 7.547 7.645 9.881 1.00 40.62 201 LEU A O 1
ATOM 1535 N N . LYS A 1 202 ? 9.716 7.232 9.484 1.00 33.59 202 LYS A N 1
ATOM 1536 C CA . LYS A 1 202 ? 10.188 8.023 10.626 1.00 33.59 202 LYS A CA 1
ATOM 1537 C C . LYS A 1 202 ? 10.112 9.522 10.296 1.00 33.59 202 LYS A C 1
ATOM 1539 O O . LYS A 1 202 ? 10.750 9.958 9.350 1.00 33.59 202 LYS A O 1
ATOM 1544 N N . GLU A 1 203 ? 9.353 10.252 11.120 1.00 35.59 203 GLU A N 1
ATOM 1545 C CA . GLU A 1 203 ? 9.230 11.721 11.214 1.00 35.59 203 GLU A CA 1
ATOM 1546 C C . GLU A 1 203 ? 8.663 12.459 9.979 1.00 35.59 203 GLU A C 1
ATOM 1548 O O . GLU A 1 203 ? 9.378 12.833 9.056 1.00 35.59 203 GLU A O 1
ATOM 1553 N N . CYS A 1 204 ? 7.362 12.783 10.018 1.00 37.09 204 CYS A N 1
ATOM 1554 C CA . CYS A 1 204 ? 6.749 13.775 9.125 1.00 37.09 204 CYS A CA 1
ATOM 1555 C C . CYS A 1 204 ? 6.818 15.167 9.771 1.00 37.09 204 CYS A C 1
ATOM 1557 O O . CYS A 1 204 ? 5.837 15.680 10.310 1.00 37.09 204 CYS A O 1
ATOM 1559 N N . GLY A 1 205 ? 7.997 15.787 9.743 1.00 30.81 205 GLY A N 1
ATOM 1560 C CA . GLY A 1 205 ? 8.132 17.208 10.050 1.00 30.81 205 GLY A CA 1
ATOM 1561 C C . GLY A 1 205 ? 7.451 18.036 8.964 1.00 30.81 205 GLY A C 1
ATOM 1562 O O . GLY A 1 205 ? 8.092 18.381 7.983 1.00 30.81 205 GLY A O 1
ATOM 1563 N N . VAL A 1 206 ? 6.161 18.345 9.155 1.00 33.06 206 VAL A N 1
ATOM 1564 C CA . VAL A 1 206 ? 5.272 18.992 8.169 1.00 33.06 206 VAL A CA 1
ATOM 1565 C C . VAL A 1 206 ? 5.007 18.072 6.960 1.00 33.06 206 VAL A C 1
ATOM 1567 O O . VAL A 1 206 ? 5.917 17.517 6.355 1.00 33.06 206 VAL A O 1
ATOM 1570 N N . LEU A 1 207 ? 3.732 17.888 6.592 1.00 38.25 207 LEU A N 1
ATOM 1571 C CA . LEU A 1 207 ? 3.294 17.027 5.471 1.00 38.25 207 LEU A CA 1
ATOM 1572 C C . LEU A 1 207 ? 3.867 17.433 4.092 1.00 38.25 207 LEU A C 1
ATOM 1574 O O . LEU A 1 207 ? 3.654 16.718 3.118 1.00 38.25 207 LEU A O 1
ATOM 1578 N N . ASP A 1 208 ? 4.642 18.519 4.019 1.00 32.72 208 ASP A N 1
ATOM 1579 C CA . ASP A 1 208 ? 5.349 19.004 2.826 1.00 32.72 208 ASP A CA 1
ATOM 1580 C C . ASP A 1 208 ? 6.466 18.053 2.333 1.00 32.72 208 ASP A C 1
ATOM 1582 O O . ASP A 1 208 ? 7.098 18.319 1.311 1.00 32.72 208 ASP A O 1
ATOM 1586 N N . GLY A 1 209 ? 6.720 16.941 3.035 1.00 38.25 209 GLY A N 1
ATOM 1587 C CA . GLY A 1 209 ? 7.819 16.015 2.749 1.00 38.25 209 GLY A CA 1
ATOM 1588 C C . GLY A 1 209 ? 7.476 14.525 2.786 1.00 38.25 209 GLY A C 1
ATOM 1589 O O . GLY A 1 209 ? 8.386 13.722 2.977 1.00 38.25 209 GLY A O 1
ATOM 1590 N N . LEU A 1 210 ? 6.210 14.111 2.620 1.00 37.97 210 LEU A N 1
ATOM 1591 C CA . LEU A 1 210 ? 5.932 12.684 2.390 1.00 37.97 210 LEU A CA 1
ATOM 1592 C C . LEU A 1 210 ? 6.510 12.338 1.024 1.00 37.97 210 LEU A C 1
ATOM 1594 O O . LEU A 1 210 ? 6.195 12.991 0.035 1.00 37.97 210 LEU A O 1
ATOM 1598 N N . ARG A 1 211 ? 7.438 11.401 0.965 1.00 36.84 211 ARG A N 1
ATOM 1599 C CA . ARG A 1 211 ? 8.145 11.063 -0.262 1.00 36.84 211 ARG A CA 1
ATOM 1600 C C . ARG A 1 211 ? 8.250 9.532 -0.229 1.00 36.84 211 ARG A C 1
ATOM 1602 O O . ARG A 1 211 ? 8.299 8.951 0.851 1.00 36.84 211 ARG A O 1
ATOM 1609 N N . LEU A 1 212 ? 8.092 8.859 -1.368 1.00 39.03 212 LEU A N 1
ATOM 1610 C CA . LEU A 1 212 ? 8.087 7.394 -1.460 1.00 39.03 212 LEU A CA 1
ATOM 1611 C C . LEU A 1 212 ? 9.377 6.945 -2.176 1.00 39.03 212 LEU A C 1
ATOM 1613 O O . LEU A 1 212 ? 9.650 7.378 -3.285 1.00 39.03 212 LEU A O 1
ATOM 1617 N N . GLU A 1 213 ? 10.164 6.076 -1.558 1.00 34.72 213 GLU A N 1
ATOM 1618 C CA . GLU A 1 213 ? 11.404 5.463 -2.033 1.00 34.72 213 GLU A CA 1
ATOM 1619 C C . GLU A 1 213 ? 11.241 3.937 -2.016 1.00 34.72 213 GLU A C 1
ATOM 1621 O O . GLU A 1 213 ? 10.601 3.342 -1.146 1.00 34.72 213 GLU A O 1
ATOM 1626 N N . PHE A 1 214 ? 11.820 3.282 -3.014 1.00 38.81 214 PHE A N 1
ATOM 1627 C CA . PHE A 1 214 ? 11.678 1.847 -3.214 1.00 38.81 214 PHE A CA 1
ATOM 1628 C C . PHE A 1 214 ? 13.026 1.174 -2.966 1.00 38.81 214 PHE A C 1
ATOM 1630 O O . PHE A 1 214 ? 13.933 1.218 -3.795 1.00 38.81 214 PHE A O 1
ATOM 1637 N N . GLY A 1 215 ? 13.172 0.557 -1.791 1.00 30.81 215 GLY A N 1
ATOM 1638 C CA . GLY A 1 215 ? 14.330 -0.267 -1.454 1.00 30.81 215 GLY A CA 1
ATOM 1639 C C . GLY A 1 215 ? 14.420 -1.577 -2.257 1.00 30.81 215 GLY A C 1
ATOM 1640 O O . GLY A 1 215 ? 13.433 -2.114 -2.751 1.00 30.81 215 GLY A O 1
ATOM 1641 N N . LYS A 1 216 ? 15.633 -2.140 -2.325 1.00 28.77 216 LYS A N 1
ATOM 1642 C CA . LYS A 1 216 ? 16.046 -3.322 -3.119 1.00 28.77 216 LYS A CA 1
ATOM 1643 C C . LYS A 1 216 ? 15.408 -4.680 -2.742 1.00 28.77 216 LYS A C 1
ATOM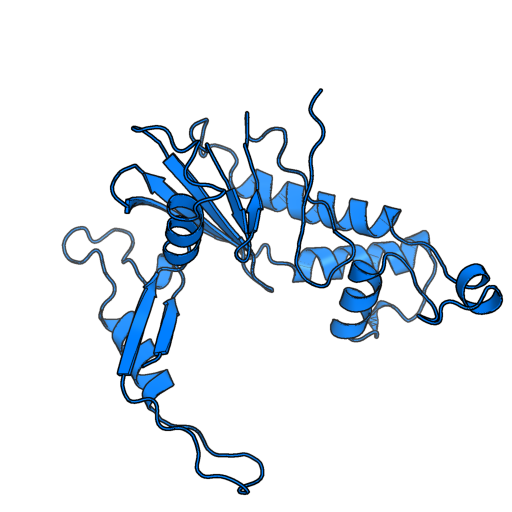 1645 O O . LYS A 1 216 ? 15.832 -5.708 -3.269 1.00 28.77 216 LYS A O 1
ATOM 1650 N N . TYR A 1 217 ? 14.442 -4.713 -1.826 1.00 26.11 217 TYR A N 1
ATOM 1651 C CA . TYR A 1 217 ? 13.810 -5.931 -1.298 1.00 26.11 217 TYR A CA 1
ATOM 1652 C C . TYR A 1 217 ? 12.284 -5.858 -1.474 1.00 26.11 217 TYR A C 1
ATOM 1654 O O . TYR A 1 217 ? 11.748 -4.756 -1.532 1.00 26.11 217 TYR A O 1
ATOM 1662 N N . PRO A 1 218 ? 11.554 -6.992 -1.536 1.00 26.42 218 PRO A N 1
ATOM 1663 C CA . PRO A 1 218 ? 10.114 -7.029 -1.833 1.00 26.42 218 PRO A CA 1
ATOM 1664 C C . PRO A 1 218 ? 9.212 -6.531 -0.679 1.00 26.42 218 PRO A C 1
ATOM 1666 O O . PRO A 1 218 ? 8.077 -6.970 -0.522 1.00 26.42 218 PRO A O 1
ATOM 1669 N N . THR A 1 219 ? 9.714 -5.596 0.124 1.00 28.14 219 THR A N 1
ATOM 1670 C CA . THR A 1 219 ? 9.063 -4.920 1.249 1.00 28.14 219 THR A CA 1
ATOM 1671 C C . THR A 1 219 ? 9.440 -3.437 1.184 1.00 28.14 219 THR A C 1
ATOM 1673 O O . THR A 1 219 ? 10.633 -3.123 1.223 1.00 28.14 219 THR A O 1
ATOM 1676 N N . LEU A 1 220 ? 8.439 -2.553 1.054 1.00 31.70 220 LEU A N 1
ATOM 1677 C CA . LEU A 1 220 ? 8.567 -1.096 0.864 1.00 31.70 220 LEU A CA 1
ATOM 1678 C C . LEU A 1 220 ? 9.430 -0.426 1.948 1.00 31.70 220 LEU A C 1
ATOM 1680 O O . LEU A 1 220 ? 8.920 0.002 2.973 1.00 31.70 220 LEU A O 1
ATOM 1684 N N . SER A 1 221 ? 10.736 -0.307 1.721 1.00 24.69 221 SER A N 1
ATOM 1685 C CA . SER A 1 221 ? 11.646 0.420 2.617 1.00 24.69 221 SER A CA 1
ATOM 1686 C C . SER A 1 221 ? 11.971 1.788 2.038 1.00 24.69 221 SER A C 1
ATOM 1688 O O . SER A 1 221 ? 12.326 1.868 0.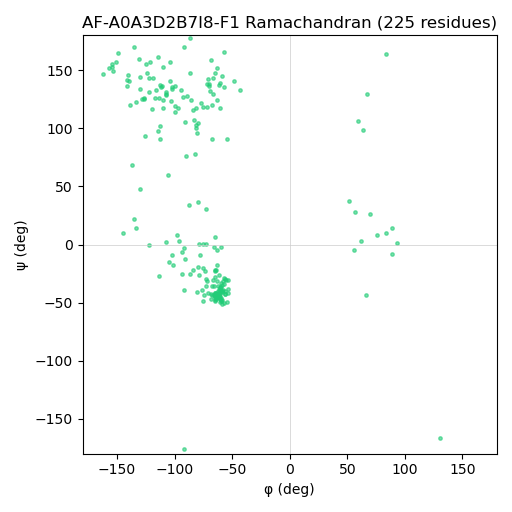863 1.00 24.69 221 SER A O 1
ATOM 1690 N N . LEU A 1 222 ? 11.894 2.817 2.881 1.00 31.92 222 LEU A N 1
ATOM 1691 C CA . LEU A 1 222 ? 11.948 4.221 2.501 1.00 31.92 222 LEU A CA 1
ATOM 1692 C C . LEU A 1 222 ? 12.909 5.004 3.399 1.00 31.92 222 LEU A C 1
ATOM 1694 O O . LEU A 1 222 ? 12.737 4.974 4.617 1.00 31.92 222 LEU A O 1
ATOM 1698 N N . PHE A 1 223 ? 13.919 5.662 2.824 1.00 23.31 223 PHE A N 1
ATOM 1699 C CA . PHE A 1 223 ? 14.862 6.530 3.537 1.00 23.31 223 PHE A CA 1
ATOM 1700 C C . PHE A 1 223 ? 14.526 8.007 3.267 1.00 23.31 223 PHE A C 1
ATOM 1702 O O . PHE A 1 223 ? 13.903 8.308 2.262 1.00 23.31 223 PHE A O 1
ATOM 1709 N N . PHE A 1 224 ? 14.938 8.935 4.145 1.00 26.61 224 PHE A N 1
ATOM 1710 C CA . PHE A 1 224 ? 15.149 10.336 3.752 1.00 26.61 224 PHE A CA 1
ATOM 1711 C C . PHE A 1 224 ? 16.358 10.967 4.425 1.00 26.61 224 PHE A C 1
ATOM 1713 O O . PHE A 1 224 ? 16.647 10.750 5.602 1.00 26.61 224 PHE A O 1
ATOM 1720 N N . GLU A 1 225 ? 17.032 11.771 3.609 1.00 20.05 225 GLU A N 1
ATOM 1721 C CA . GLU A 1 225 ? 18.135 12.664 3.920 1.00 20.05 225 GLU A CA 1
ATOM 1722 C C . GLU A 1 225 ? 17.551 14.057 4.226 1.00 20.05 225 GLU A C 1
ATOM 1724 O O . GLU A 1 225 ? 16.743 14.585 3.458 1.00 20.05 225 GLU A O 1
ATOM 1729 N N . LEU A 1 226 ? 17.914 14.622 5.380 1.00 23.27 226 LEU A N 1
ATOM 1730 C CA . LEU A 1 226 ? 17.504 15.960 5.816 1.00 23.27 226 LEU A CA 1
ATOM 1731 C C . LEU A 1 226 ? 18.228 17.032 4.986 1.00 23.27 226 LEU A C 1
ATOM 1733 O O . LEU A 1 226 ? 19.437 16.924 4.772 1.00 23.27 226 LEU A O 1
ATOM 1737 N N . ALA A 1 227 ? 17.508 18.083 4.589 1.00 25.19 227 ALA A N 1
ATOM 1738 C CA . ALA A 1 227 ? 18.105 19.378 4.257 1.00 25.19 227 ALA A CA 1
ATOM 1739 C C . ALA A 1 227 ? 18.132 20.271 5.504 1.00 25.19 227 ALA A C 1
ATOM 1741 O O . ALA A 1 227 ? 17.130 20.247 6.256 1.00 25.19 227 ALA A O 1
#

pLDDT: mean 72.49, std 19.72, range [20.05, 95.44]

Secondary structure (DSSP, 8-state):
-EEEEE-HHHHB-TT-TT--B-HHHHHHHHHHHHT----TTSSSPPPP---EEEEESSHHHHHHHHH-TTTTTS--SS-EEEEEEE-SS-EEEEEEETTTEEEEEEEES--HHHHHHHHHHHHHHHS--TTTTTS-HHHHHHHHHHTEES----SHHHHHT-EE-HHHHHHHHHHHHHHHHHHHTTS-S----EEETTEEE---SSGGG------SSSS--------

Foldseek 3Di:
DDEEEDEQCLQAPPPDPVGRGDVVSQVVVFCVVQVFDDDPVNPDDGDHDPGYDYDYPPLVLVCLQCPDPVNVPDDDQWAWAWEWAAAQQKTKIFIAIRPRDTPDIDIDRLHPVQLLVQLLVCCCVPVVPVCSVVDDSVVSLVCLLQQWDFDPDPDPVRVVPIHGNVVSSQVSQVVSLVVVLVVCPPVDDGHQWYGYPNDTPHGPPDSPDPGFDRDNDPDGDDDDDDD

Radius of gyration: 20.74 Å; Cα contacts (8 Å, |Δi|>4): 343; chains: 1; bounding box: 52×54×53 Å

Mean predicted aligned error: 11.25 Å

Sequence (227 aa):
MVGCTLPVEQFYNSGDASQPVNLTRIQAKKDNLMGGCTNAYGAYEPPVIMSVTVYPEALPAYYYCATREEGNQSYPEEHKTLVVDLGEFTADYAIISTGDEIVDFSTHEHGIHLMVSHFRTLLARERHIEDVQSMPDSDVKAVISRGYIGSSLETPQAIAARIDVSDLVTEAAEYLNNMLQADTAGKGLLVTQCVAGGMLLKECGVLDGLRLEFGKYPTLSLFFELA